Protein AF-A0AA38MPT9-F1 (afdb_monomer_lite)

Foldseek 3Di:
DVVVVVVVVVPPDDDDPLQVQLCVQQQPPCPDPVNLVLLVVQLVVLVVVLVVVVVVCVVVVDPVLCVQAVVVSVLSVLLNVLSVCSVVLSVVLVVLVVVQPPQDLVPFDPVLNVVLNVVSVVVSVVVVVVLVVLQVVLVVQLDDDPPVVRHDVVLVVCCVPPVVCNVVVSNVVSNSSNSSSSSSCNSVSSVVVSVSSVVSSVSSVVRVVVVVPDPDPPPPDDD

Organism: NCBI:txid2755281

Sequence (223 aa):
METVQKFLLKIKFHTDEDLWLVGIVYGKFFQTKIFKIVRLIVLASTLFLTLFQTFLFLQRFDGIYFVKYLAMYARSFFVLATAFSIPYIYETFKFAERTGFAWSLKLAPLKTQKQIKLEALYFNCFVFFNTVLTLYSSILHARYLEGDEDYFFPLPLFKEFFSQWENTLSCFYRLTFIPVCFMMTAPFYHCLYATLKLRFEFFLFLDYLKTIDLPEKTQDIKT

Radius of gyration: 24.43 Å; chains: 1; bounding box: 59×46×83 Å

Structure (mmCIF, N/CA/C/O backbone):
data_AF-A0AA38MPT9-F1
#
_entry.id   AF-A0AA38MPT9-F1
#
loop_
_atom_site.group_PDB
_atom_site.id
_atom_site.type_symbol
_atom_site.label_atom_id
_atom_site.label_alt_id
_atom_site.label_comp_id
_atom_site.label_asym_id
_atom_site.label_entity_id
_atom_site.label_seq_id
_atom_site.pdbx_PDB_ins_code
_atom_site.Cartn_x
_atom_site.Cartn_y
_atom_site.Cartn_z
_atom_site.occupancy
_atom_site.B_iso_or_equiv
_atom_site.auth_seq_id
_atom_site.auth_comp_id
_atom_site.auth_asym_id
_atom_site.auth_atom_id
_atom_site.pdbx_PDB_model_num
ATOM 1 N N . MET A 1 1 ? 6.007 27.436 -1.558 1.00 47.09 1 MET A N 1
ATOM 2 C CA . MET A 1 1 ? 6.018 26.741 -2.868 1.00 47.09 1 MET A CA 1
ATOM 3 C C . MET A 1 1 ? 7.413 26.203 -3.220 1.00 47.09 1 MET A C 1
ATOM 5 O O . MET A 1 1 ? 7.513 25.064 -3.659 1.00 47.09 1 MET A O 1
ATOM 9 N N . GLU A 1 2 ? 8.495 26.927 -2.907 1.00 41.94 2 GLU A N 1
ATOM 10 C CA . GLU A 1 2 ? 9.889 26.466 -3.094 1.00 41.94 2 GLU A CA 1
ATOM 11 C C . GLU A 1 2 ? 10.277 25.191 -2.323 1.00 41.94 2 GLU A C 1
ATOM 13 O O . GLU A 1 2 ? 11.110 24.418 -2.789 1.00 41.94 2 GLU A O 1
ATOM 18 N N . THR A 1 3 ? 9.675 24.922 -1.161 1.00 50.78 3 THR A N 1
ATOM 19 C CA . THR A 1 3 ? 9.976 23.718 -0.362 1.00 50.78 3 THR A CA 1
ATOM 20 C C . THR A 1 3 ? 9.525 22.436 -1.059 1.00 50.78 3 THR A C 1
ATOM 22 O O . THR A 1 3 ? 10.197 21.412 -0.966 1.00 50.78 3 THR A O 1
ATOM 25 N N . VAL A 1 4 ? 8.427 22.505 -1.818 1.00 48.38 4 VAL A N 1
ATOM 26 C CA . VAL A 1 4 ? 7.926 21.386 -2.628 1.00 48.38 4 VAL A CA 1
ATOM 27 C C . VAL A 1 4 ? 8.818 21.196 -3.853 1.00 48.38 4 VAL A C 1
ATOM 29 O O . VAL A 1 4 ? 9.213 20.074 -4.138 1.00 48.38 4 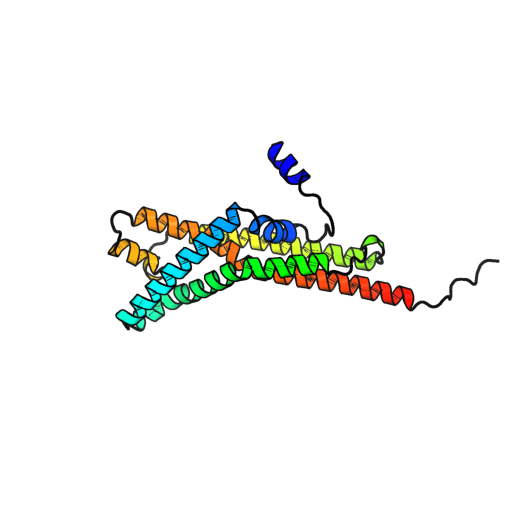VAL A O 1
ATOM 32 N N . GLN A 1 5 ? 9.244 22.278 -4.512 1.00 44.03 5 GLN A N 1
ATOM 33 C CA . GLN A 1 5 ? 10.199 22.201 -5.624 1.00 44.03 5 GLN A CA 1
ATOM 34 C C . GLN A 1 5 ? 11.571 21.668 -5.195 1.00 44.03 5 GLN A C 1
ATOM 36 O O . GLN A 1 5 ? 12.124 20.825 -5.888 1.00 44.03 5 GLN A O 1
ATOM 41 N N . LYS A 1 6 ? 12.103 22.074 -4.035 1.00 45.00 6 LYS A N 1
ATOM 42 C CA . LYS A 1 6 ? 13.352 21.516 -3.481 1.00 45.00 6 LYS A CA 1
ATOM 43 C C . LYS A 1 6 ? 13.198 20.059 -3.044 1.00 45.00 6 LYS A C 1
ATOM 45 O O . LYS A 1 6 ? 14.144 19.288 -3.194 1.00 45.00 6 LYS A O 1
ATOM 50 N N . PHE A 1 7 ? 12.026 19.661 -2.545 1.00 46.25 7 PHE A N 1
ATOM 51 C CA . PHE A 1 7 ? 11.722 18.254 -2.271 1.00 46.25 7 PHE A CA 1
ATOM 52 C C . PHE A 1 7 ? 11.661 17.431 -3.568 1.00 46.25 7 PHE A C 1
ATOM 54 O O . PHE A 1 7 ? 12.212 16.335 -3.610 1.00 46.25 7 PHE A O 1
ATOM 61 N N . LEU A 1 8 ? 11.091 17.989 -4.641 1.00 39.84 8 LEU A N 1
ATOM 62 C CA . LEU A 1 8 ? 11.045 17.376 -5.972 1.00 39.84 8 LEU A CA 1
ATOM 63 C C . LEU A 1 8 ? 12.430 17.321 -6.650 1.00 39.84 8 LEU A C 1
ATOM 65 O O . LEU A 1 8 ? 12.757 16.315 -7.267 1.00 39.84 8 LEU A O 1
ATOM 69 N N . LEU A 1 9 ? 13.278 18.342 -6.480 1.00 39.41 9 LEU A N 1
ATOM 70 C CA . LEU A 1 9 ? 14.626 18.431 -7.072 1.00 39.41 9 LEU A CA 1
ATOM 71 C C . LEU A 1 9 ? 15.679 17.565 -6.366 1.00 39.41 9 LEU A C 1
ATOM 73 O O . LEU A 1 9 ? 16.655 17.152 -6.988 1.00 39.41 9 LEU A O 1
ATOM 77 N N . LYS A 1 10 ? 15.504 17.265 -5.072 1.00 36.91 10 LYS A N 1
ATOM 78 C CA . LYS A 1 10 ? 16.420 16.384 -4.320 1.00 36.91 10 LYS A CA 1
ATOM 79 C C . LYS A 1 10 ? 16.187 14.896 -4.614 1.00 36.91 10 LYS A C 1
ATOM 81 O O . LYS A 1 10 ? 16.980 14.047 -4.205 1.00 36.91 10 LYS A O 1
ATOM 86 N N . ILE A 1 11 ? 15.129 14.574 -5.354 1.00 39.69 11 ILE A N 1
ATOM 87 C CA . ILE A 1 11 ? 14.911 13.256 -5.937 1.00 39.69 11 ILE A CA 1
ATOM 88 C C . ILE A 1 11 ? 15.786 13.175 -7.191 1.00 39.69 11 ILE A C 1
ATOM 90 O O . ILE A 1 11 ? 15.360 13.501 -8.291 1.00 39.69 11 ILE A O 1
ATOM 94 N N . LYS A 1 12 ? 17.046 12.766 -7.024 1.00 32.97 12 LYS A N 1
ATOM 95 C CA . LYS A 1 12 ? 17.919 12.425 -8.153 1.00 32.97 12 LYS A CA 1
ATOM 96 C C . LYS A 1 12 ? 17.293 11.217 -8.865 1.00 32.97 12 LYS A C 1
ATOM 98 O O . LYS A 1 12 ? 17.367 10.098 -8.362 1.00 32.97 12 LYS A O 1
ATOM 103 N N . PHE A 1 13 ? 16.602 11.465 -9.977 1.00 36.72 13 PHE A N 1
ATOM 104 C CA . PHE A 1 13 ? 16.067 10.435 -10.861 1.00 36.72 13 PHE A CA 1
ATOM 105 C C . PHE A 1 13 ? 17.243 9.774 -11.573 1.00 36.72 13 PHE A C 1
ATOM 107 O O . PHE A 1 13 ? 17.802 10.305 -12.530 1.00 36.72 13 PHE A O 1
ATOM 114 N N . HIS A 1 14 ? 17.670 8.633 -11.050 1.00 38.62 14 HIS A N 1
ATOM 115 C CA . HIS A 1 14 ? 18.470 7.695 -11.809 1.00 38.62 14 HIS A CA 1
ATOM 116 C C . HIS A 1 14 ? 17.545 6.539 -12.174 1.00 38.62 14 HIS A C 1
ATOM 118 O O . HIS A 1 14 ? 16.846 6.032 -11.298 1.00 38.62 14 HIS A O 1
ATOM 124 N N . THR A 1 15 ? 17.557 6.188 -13.462 1.00 42.19 15 THR A N 1
ATOM 125 C CA . THR A 1 15 ? 16.876 5.060 -14.124 1.00 42.19 15 THR A CA 1
ATOM 126 C C . THR A 1 15 ? 15.340 5.139 -14.264 1.00 42.19 15 THR A C 1
ATOM 128 O O . THR A 1 15 ? 14.619 5.320 -13.292 1.00 42.19 15 THR A O 1
ATOM 131 N N . ASP A 1 16 ? 14.872 4.990 -15.512 1.00 51.12 16 ASP A N 1
ATOM 132 C CA . ASP A 1 16 ? 13.505 4.646 -15.953 1.00 51.12 16 ASP A CA 1
ATOM 133 C C . ASP A 1 16 ? 12.348 5.613 -15.610 1.00 51.12 16 ASP A C 1
ATOM 135 O O . ASP A 1 16 ? 11.552 5.387 -14.700 1.00 51.12 16 ASP A O 1
ATOM 139 N N . GLU A 1 17 ? 12.187 6.670 -16.417 1.00 62.62 17 GLU A N 1
ATOM 140 C CA . GLU A 1 17 ? 11.085 7.654 -16.330 1.00 62.62 17 GLU A CA 1
ATOM 141 C C . GLU A 1 17 ? 9.679 7.064 -16.578 1.00 62.62 17 GLU A C 1
ATOM 143 O O . GLU A 1 17 ? 8.674 7.687 -16.237 1.00 62.62 17 GLU A O 1
ATOM 148 N N . ASP A 1 18 ? 9.580 5.855 -17.128 1.00 75.19 18 ASP A N 1
ATOM 149 C CA . ASP A 1 18 ? 8.319 5.343 -17.664 1.00 75.19 18 ASP A CA 1
ATOM 150 C C . ASP A 1 18 ? 7.345 4.849 -16.569 1.00 75.19 18 ASP A C 1
ATOM 152 O O . ASP A 1 18 ? 6.140 5.043 -16.697 1.00 75.19 18 ASP A O 1
ATOM 156 N N . LEU A 1 19 ? 7.822 4.304 -15.438 1.00 83.00 19 LEU A N 1
ATOM 157 C CA . LEU A 1 19 ? 6.986 3.803 -14.317 1.00 83.00 19 LEU A CA 1
ATOM 158 C C . LEU A 1 19 ? 7.049 4.706 -13.069 1.00 83.00 19 LEU A C 1
ATOM 160 O O . LEU A 1 19 ? 7.037 4.243 -11.921 1.00 83.00 19 LEU A O 1
ATOM 164 N N . TRP A 1 20 ? 7.153 6.016 -13.289 1.00 84.12 20 TRP A N 1
ATOM 165 C CA . TRP A 1 20 ? 7.444 6.995 -12.241 1.00 84.12 20 TRP A CA 1
ATOM 166 C C . TRP A 1 20 ? 6.411 7.022 -11.105 1.00 84.12 20 TRP A C 1
ATOM 168 O O . TRP A 1 20 ? 6.795 7.174 -9.941 1.00 84.12 20 TRP A O 1
ATOM 178 N N . LEU A 1 21 ? 5.115 6.858 -11.401 1.00 87.12 21 LEU A N 1
ATOM 179 C CA . LEU A 1 21 ? 4.063 7.026 -10.396 1.00 87.12 21 LEU A CA 1
ATOM 180 C C . LEU A 1 21 ? 4.161 5.945 -9.319 1.00 87.12 21 LEU A C 1
ATOM 182 O O . LEU A 1 21 ? 4.138 6.257 -8.130 1.00 87.12 21 LEU A O 1
ATOM 186 N N . VAL A 1 22 ? 4.353 4.686 -9.715 1.00 85.88 22 VAL A N 1
ATOM 187 C CA . VAL A 1 22 ? 4.507 3.579 -8.760 1.00 85.88 22 VAL A CA 1
ATOM 188 C C . VAL A 1 22 ? 5.806 3.697 -7.972 1.00 85.88 22 VAL A C 1
ATOM 190 O O . VAL A 1 22 ? 5.801 3.499 -6.755 1.00 85.88 22 VAL A O 1
ATOM 193 N N . GLY A 1 23 ? 6.898 4.119 -8.614 1.00 84.31 23 GLY A N 1
ATOM 194 C CA . GLY A 1 23 ? 8.159 4.386 -7.919 1.00 84.31 23 GLY A CA 1
ATOM 195 C C . GLY A 1 23 ? 8.036 5.478 -6.845 1.00 84.31 23 GLY A C 1
ATOM 196 O O . GLY A 1 23 ? 8.619 5.366 -5.764 1.00 84.31 23 GLY A O 1
ATOM 197 N N . ILE A 1 24 ? 7.242 6.526 -7.087 1.00 86.81 24 ILE A N 1
ATOM 198 C CA . ILE A 1 24 ? 6.995 7.585 -6.095 1.00 86.81 24 ILE A CA 1
ATOM 199 C C . ILE A 1 24 ? 6.035 7.104 -5.001 1.00 86.81 24 ILE A C 1
ATOM 201 O O . ILE A 1 24 ? 6.372 7.159 -3.815 1.00 86.81 24 ILE A O 1
ATOM 205 N N . VAL A 1 25 ? 4.850 6.644 -5.402 1.00 85.69 25 VAL A N 1
ATOM 206 C CA . VAL A 1 25 ? 3.721 6.349 -4.510 1.00 85.69 25 VAL A CA 1
ATOM 207 C C . VAL A 1 25 ? 3.967 5.090 -3.689 1.00 85.69 25 VAL A C 1
ATOM 209 O O . VAL A 1 25 ? 3.690 5.076 -2.496 1.00 85.69 25 VAL A O 1
ATOM 212 N N . TYR A 1 26 ? 4.523 4.042 -4.287 1.00 84.19 26 TYR A N 1
ATOM 213 C CA . TYR A 1 26 ? 4.735 2.766 -3.608 1.00 84.19 26 TYR A CA 1
ATOM 214 C C . TYR A 1 26 ? 6.202 2.542 -3.237 1.00 84.19 26 TYR A C 1
ATOM 216 O O . TYR A 1 26 ? 6.478 1.981 -2.178 1.00 84.19 26 TYR A O 1
ATOM 224 N N . GLY A 1 27 ? 7.158 3.042 -4.023 1.00 82.56 27 GLY A N 1
ATOM 225 C CA . GLY A 1 27 ? 8.584 2.961 -3.687 1.00 82.56 27 GLY A CA 1
ATOM 226 C C . GLY A 1 27 ? 8.998 3.937 -2.578 1.00 82.56 27 GLY A C 1
ATOM 227 O O . GLY A 1 27 ? 9.447 3.530 -1.509 1.00 82.56 27 GLY A O 1
ATOM 228 N N . LYS A 1 28 ? 8.843 5.247 -2.807 1.00 86.56 28 LYS A N 1
ATOM 229 C CA . LYS A 1 28 ? 9.393 6.289 -1.915 1.00 86.56 28 LYS A CA 1
ATOM 230 C C . LYS A 1 28 ? 8.502 6.605 -0.715 1.00 86.56 28 LYS A C 1
ATOM 232 O O . LYS A 1 28 ? 9.006 6.709 0.404 1.00 86.56 28 LYS A O 1
ATOM 237 N N . PHE A 1 29 ? 7.194 6.755 -0.919 1.00 89.62 29 PHE A N 1
ATOM 238 C CA . PHE A 1 29 ? 6.271 7.188 0.138 1.00 89.62 29 PHE A CA 1
ATOM 239 C C . PHE A 1 29 ? 6.227 6.216 1.330 1.00 89.62 29 PHE A C 1
ATOM 241 O O . PHE A 1 29 ? 6.396 6.641 2.476 1.00 89.62 29 PHE A O 1
ATOM 248 N N . PHE A 1 30 ? 6.121 4.908 1.069 1.00 87.69 30 PHE A N 1
ATOM 249 C CA . PHE A 1 30 ? 6.101 3.858 2.101 1.00 87.69 30 PHE A CA 1
ATOM 250 C C . PHE A 1 30 ? 7.395 3.767 2.918 1.00 87.69 30 PHE A C 1
ATOM 252 O O . PHE A 1 30 ? 7.417 3.203 4.013 1.00 87.69 30 PHE A O 1
ATOM 259 N N . GLN A 1 31 ? 8.483 4.337 2.401 1.00 88.19 31 GLN A N 1
ATOM 260 C CA . GLN A 1 31 ? 9.793 4.323 3.042 1.00 88.19 31 GLN A CA 1
ATOM 261 C C . GLN A 1 31 ? 10.087 5.568 3.866 1.00 88.19 31 GLN A C 1
ATOM 263 O O . GLN A 1 31 ? 11.097 5.606 4.581 1.00 88.19 31 GLN A O 1
ATOM 268 N N . THR A 1 32 ? 9.209 6.568 3.805 1.00 92.88 32 THR A N 1
ATOM 269 C CA . THR A 1 32 ? 9.310 7.750 4.656 1.00 92.88 32 THR A CA 1
ATOM 270 C C . THR A 1 32 ? 9.234 7.356 6.133 1.00 92.88 32 THR A C 1
ATOM 272 O O . THR A 1 32 ? 8.559 6.399 6.517 1.00 92.88 32 THR A O 1
ATOM 275 N N . LYS A 1 33 ? 9.942 8.099 6.996 1.00 94.19 33 LYS A N 1
ATOM 276 C CA . LYS A 1 33 ? 9.954 7.839 8.448 1.00 94.19 33 LYS A CA 1
ATOM 277 C C . LYS A 1 33 ? 8.541 7.859 9.039 1.00 94.19 33 LYS A C 1
ATOM 279 O O . LYS A 1 33 ? 8.210 6.996 9.843 1.00 94.19 33 LYS A O 1
ATOM 284 N N . ILE A 1 34 ? 7.715 8.804 8.584 1.00 93.06 34 ILE A N 1
ATOM 285 C CA . ILE A 1 34 ? 6.316 8.951 9.002 1.00 93.06 34 ILE A CA 1
ATOM 286 C C . ILE A 1 34 ? 5.547 7.665 8.697 1.00 93.06 34 ILE A C 1
ATOM 288 O O . ILE A 1 34 ? 4.932 7.092 9.590 1.00 93.06 34 ILE A O 1
ATOM 292 N N . PHE A 1 35 ? 5.645 7.156 7.468 1.00 92.88 35 PHE A N 1
ATOM 293 C CA . PHE A 1 35 ? 4.899 5.966 7.082 1.00 92.88 35 PHE A CA 1
ATOM 294 C C . PHE A 1 35 ? 5.365 4.701 7.813 1.00 92.88 35 PHE A C 1
ATOM 296 O O . PHE A 1 35 ? 4.552 3.852 8.165 1.00 92.88 35 PHE A O 1
ATOM 303 N N . LYS A 1 36 ? 6.663 4.587 8.119 1.00 94.12 36 LYS A N 1
ATOM 304 C CA . LYS A 1 36 ? 7.188 3.484 8.942 1.00 94.12 36 LYS A CA 1
ATOM 305 C C . LYS A 1 36 ? 6.590 3.476 10.350 1.00 94.12 36 LYS A C 1
ATOM 307 O O . LYS A 1 36 ? 6.279 2.398 10.853 1.00 94.12 36 LYS A O 1
ATOM 312 N N . ILE A 1 37 ? 6.407 4.655 10.949 1.00 95.69 37 ILE A N 1
ATOM 313 C CA . ILE A 1 37 ? 5.751 4.815 12.254 1.00 95.69 37 ILE A CA 1
ATOM 314 C C . ILE A 1 37 ? 4.266 4.460 12.141 1.00 95.69 37 ILE A C 1
ATOM 316 O O . ILE A 1 37 ? 3.789 3.628 12.905 1.00 95.69 37 ILE A O 1
ATOM 320 N N . VAL A 1 38 ? 3.554 5.018 11.154 1.00 95.00 38 VAL A N 1
ATOM 321 C CA . VAL A 1 38 ? 2.129 4.718 10.915 1.00 95.00 38 VAL A CA 1
ATOM 322 C C . VAL A 1 38 ? 1.909 3.217 10.728 1.00 95.00 38 VAL A C 1
ATOM 324 O O . VAL A 1 38 ? 1.047 2.637 11.381 1.00 95.00 38 VAL A O 1
ATOM 327 N N . ARG A 1 39 ? 2.738 2.557 9.914 1.00 95.00 39 ARG A N 1
ATOM 328 C CA . ARG A 1 39 ? 2.704 1.104 9.712 1.00 95.00 39 ARG A CA 1
ATOM 329 C C . ARG A 1 39 ? 2.889 0.335 11.019 1.00 95.00 39 ARG A C 1
ATOM 331 O O . ARG A 1 39 ? 2.183 -0.642 11.233 1.00 95.00 39 ARG A O 1
ATOM 338 N N . LEU A 1 40 ? 3.834 0.741 11.870 1.00 96.00 40 LEU A N 1
ATOM 339 C CA . LEU A 1 40 ? 4.073 0.080 13.157 1.00 96.00 40 LEU A CA 1
ATOM 340 C C . LEU A 1 40 ? 2.866 0.225 14.093 1.00 96.00 40 LEU A C 1
ATOM 342 O O . LEU A 1 40 ? 2.468 -0.754 14.716 1.00 96.00 40 LEU A O 1
ATOM 346 N N . ILE A 1 41 ? 2.255 1.414 14.140 1.00 95.38 41 ILE A N 1
ATOM 347 C CA . ILE A 1 41 ? 1.032 1.671 14.913 1.00 95.38 41 ILE A CA 1
ATOM 348 C C . ILE A 1 41 ? -0.115 0.792 14.403 1.00 95.38 41 ILE A C 1
ATOM 350 O O . ILE A 1 41 ? -0.778 0.132 15.201 1.00 95.38 41 ILE A O 1
ATOM 354 N N . VAL A 1 42 ? -0.327 0.731 13.083 1.00 95.12 42 VAL A N 1
ATOM 355 C CA . VAL A 1 42 ? -1.355 -0.122 12.461 1.00 95.12 42 VAL A CA 1
ATOM 356 C C . VAL A 1 42 ? -1.108 -1.597 12.775 1.00 95.12 42 VAL A C 1
ATOM 358 O O . VAL A 1 42 ? -2.037 -2.297 13.165 1.00 95.12 42 VAL A O 1
ATOM 361 N N . LEU A 1 43 ? 0.135 -2.069 12.662 1.00 95.88 43 LEU A N 1
ATOM 362 C CA . LEU A 1 43 ? 0.494 -3.456 12.957 1.00 95.88 43 LEU A CA 1
ATOM 363 C C . LEU A 1 43 ? 0.215 -3.804 14.426 1.00 95.88 43 LEU A C 1
ATOM 365 O O . LEU A 1 43 ? -0.463 -4.789 14.700 1.00 95.88 43 LEU A O 1
ATOM 369 N N . ALA A 1 44 ? 0.699 -2.983 15.362 1.00 96.44 44 ALA A N 1
ATOM 370 C CA . ALA A 1 44 ? 0.535 -3.218 16.795 1.00 96.44 44 ALA A CA 1
ATOM 371 C C . ALA A 1 44 ? -0.938 -3.155 17.227 1.00 96.44 44 ALA A C 1
ATOM 373 O O . ALA A 1 44 ? -1.411 -4.048 17.927 1.00 96.44 44 ALA A O 1
ATOM 374 N N . SER A 1 45 ? -1.677 -2.137 16.771 1.00 94.06 45 SER A N 1
ATOM 375 C CA . SER A 1 45 ? -3.104 -1.981 17.090 1.00 94.06 45 SER A CA 1
ATOM 376 C C . SER A 1 45 ? -3.955 -3.104 16.498 1.00 94.06 45 SER A C 1
ATOM 378 O O . SER A 1 45 ? -4.787 -3.668 17.203 1.00 94.06 45 SER A O 1
ATOM 380 N N . THR A 1 46 ? -3.712 -3.492 15.243 1.00 95.12 46 THR A N 1
ATOM 381 C CA . THR A 1 46 ? -4.442 -4.599 14.605 1.00 95.12 46 THR A CA 1
ATOM 382 C C . THR A 1 46 ? -4.121 -5.928 15.282 1.00 95.12 46 THR A C 1
ATOM 384 O O . THR A 1 46 ? -5.027 -6.728 15.501 1.00 95.12 46 THR A O 1
ATOM 387 N N . LEU A 1 47 ? -2.860 -6.166 15.663 1.00 96.75 47 LEU A N 1
ATOM 388 C CA . LEU A 1 47 ? -2.461 -7.382 16.373 1.00 96.75 47 LEU A CA 1
ATOM 389 C C . LEU A 1 47 ? -3.154 -7.469 17.733 1.00 96.75 47 LEU A C 1
ATOM 391 O O . LEU A 1 47 ? -3.761 -8.491 18.041 1.00 96.75 47 LEU A O 1
ATOM 395 N N . PHE A 1 48 ? -3.117 -6.385 18.511 1.00 95.06 48 PHE A N 1
ATOM 396 C CA . PHE A 1 48 ? -3.794 -6.309 19.803 1.00 95.06 48 PHE A CA 1
ATOM 397 C C . PHE A 1 48 ? -5.300 -6.563 19.666 1.00 95.06 48 PHE A C 1
ATOM 399 O O . PHE A 1 48 ? -5.832 -7.435 20.350 1.00 95.06 48 PHE A O 1
ATOM 406 N N . LEU A 1 49 ? -5.973 -5.874 18.736 1.00 92.81 49 LEU A N 1
ATOM 407 C CA . LEU A 1 49 ? -7.406 -6.059 18.488 1.00 92.81 49 LEU A CA 1
ATOM 408 C C . LEU A 1 49 ? -7.735 -7.487 18.044 1.00 92.81 49 LEU A C 1
ATOM 410 O O . LEU A 1 49 ? -8.718 -8.050 18.510 1.00 92.81 49 LEU A O 1
ATOM 414 N N . THR A 1 50 ? -6.909 -8.093 17.190 1.00 94.69 50 THR A N 1
ATOM 415 C CA . THR A 1 50 ? -7.126 -9.466 16.706 1.00 94.69 50 THR A CA 1
ATOM 416 C C . THR A 1 50 ? -6.959 -10.483 17.831 1.00 94.69 50 THR A C 1
ATOM 418 O O . THR A 1 50 ? -7.773 -11.398 17.952 1.00 94.69 50 THR A O 1
ATOM 421 N N . LEU A 1 51 ? -5.941 -10.325 18.684 1.00 95.56 51 LEU A N 1
ATOM 422 C CA . LEU A 1 51 ? -5.737 -11.186 19.853 1.00 95.56 51 LEU A CA 1
ATOM 423 C C . LEU A 1 51 ? -6.885 -11.041 20.852 1.00 95.56 51 LEU A C 1
ATOM 425 O O . LEU A 1 51 ? -7.425 -12.044 21.311 1.00 95.56 51 LEU A O 1
ATOM 429 N N . PHE A 1 52 ? -7.301 -9.805 21.130 1.00 92.56 52 PHE A N 1
ATOM 430 C CA . PHE A 1 52 ? -8.416 -9.520 22.027 1.00 92.56 52 PHE A CA 1
ATOM 431 C C . PHE A 1 52 ? -9.740 -10.087 21.493 1.00 92.56 52 PHE A C 1
ATOM 433 O O . PHE A 1 52 ? -10.477 -10.748 22.221 1.00 92.56 52 PHE A O 1
ATOM 440 N N . GLN A 1 53 ? -10.005 -9.918 20.195 1.00 91.75 53 GLN A N 1
ATOM 441 C CA . GLN A 1 53 ? -11.165 -10.499 19.523 1.00 91.75 53 GLN A CA 1
ATOM 442 C C . GLN A 1 53 ? -11.142 -12.031 19.567 1.00 91.75 53 GLN A C 1
ATOM 444 O O . GLN A 1 53 ? -12.160 -12.652 19.862 1.00 91.75 53 GLN A O 1
ATOM 449 N N . THR A 1 54 ? -9.979 -12.644 19.333 1.00 93.38 54 THR A N 1
ATOM 450 C CA . THR A 1 54 ? -9.806 -14.104 19.414 1.00 93.38 54 THR A CA 1
ATOM 451 C C . THR A 1 54 ? -10.083 -14.612 20.827 1.00 93.38 54 THR A C 1
ATOM 453 O O . THR A 1 54 ? -10.805 -15.590 20.995 1.00 93.38 54 THR A O 1
ATOM 456 N N . PHE A 1 55 ? -9.560 -13.928 21.848 1.00 93.62 55 PHE A N 1
ATOM 457 C CA . PHE A 1 55 ? -9.818 -14.261 23.248 1.00 93.62 55 PHE A CA 1
ATOM 458 C C . PHE A 1 55 ? -11.318 -14.216 23.576 1.00 93.62 55 PHE A C 1
ATOM 460 O O . PHE A 1 55 ? -11.850 -15.175 24.132 1.00 93.62 55 PHE A O 1
ATOM 467 N N . LEU A 1 56 ? -12.022 -13.156 23.168 1.00 90.19 56 LEU A N 1
ATOM 468 C CA . LEU A 1 56 ? -13.460 -13.021 23.419 1.00 90.19 56 LEU A CA 1
ATOM 469 C C . LEU A 1 56 ? -14.304 -14.045 22.651 1.00 90.19 56 LEU A C 1
ATOM 471 O O . LEU A 1 56 ? -15.284 -14.556 23.193 1.00 90.19 56 LEU A O 1
ATOM 475 N N . PHE A 1 57 ? -13.915 -14.398 21.423 1.00 89.88 57 PHE A N 1
ATOM 476 C CA . PHE A 1 57 ? -14.555 -15.487 20.683 1.00 89.88 57 PHE A CA 1
ATOM 477 C C . PHE A 1 57 ? -14.407 -16.833 21.397 1.00 89.88 57 PHE A C 1
ATOM 479 O O . PHE A 1 57 ? -15.385 -17.573 21.498 1.00 89.88 57 PHE A O 1
ATOM 486 N N . LEU A 1 58 ? -13.221 -17.125 21.937 1.00 91.44 58 LEU A N 1
ATOM 487 C CA . LEU A 1 58 ? -12.982 -18.343 22.714 1.00 91.44 58 LEU A CA 1
ATOM 488 C C . LEU A 1 58 ? -13.763 -18.348 24.034 1.00 91.44 58 LEU A C 1
ATOM 490 O O . LEU A 1 58 ? -14.272 -19.392 24.426 1.00 91.44 58 LEU A O 1
ATOM 494 N N . GLN A 1 59 ? -13.885 -17.197 24.700 1.00 91.75 59 GLN A N 1
ATOM 495 C CA . GLN A 1 59 ? -14.602 -17.088 25.971 1.00 91.75 59 GLN A CA 1
ATOM 496 C C . GLN A 1 59 ? -16.125 -17.209 25.806 1.00 91.75 59 GLN A C 1
ATOM 498 O O . GLN A 1 59 ? -16.776 -17.853 26.625 1.00 91.75 59 GLN A O 1
ATOM 503 N N . ARG A 1 60 ? -16.706 -16.571 24.781 1.00 86.50 60 ARG A N 1
ATOM 504 C CA . ARG A 1 60 ? -18.166 -16.514 24.587 1.00 86.50 60 ARG A CA 1
ATOM 505 C C . ARG A 1 60 ? -18.721 -17.723 23.828 1.00 86.50 60 ARG A C 1
ATOM 507 O O . ARG A 1 60 ? -19.884 -18.054 24.017 1.00 86.50 60 ARG A O 1
ATOM 514 N N . PHE A 1 61 ? -17.900 -18.349 22.979 1.00 77.50 61 PHE A N 1
ATOM 515 C CA . PHE A 1 61 ? -18.212 -19.534 22.167 1.00 77.50 61 PHE A CA 1
ATOM 516 C C . PHE A 1 61 ? -19.591 -19.500 21.470 1.00 77.50 61 PHE A C 1
ATOM 518 O O . PHE A 1 61 ? -20.311 -20.495 21.418 1.00 77.50 61 PHE A O 1
ATOM 525 N N . ASP A 1 62 ? -19.962 -18.340 20.917 1.00 88.62 62 ASP A N 1
ATOM 526 C CA . ASP A 1 62 ? -21.224 -18.122 20.200 1.00 88.62 62 ASP A CA 1
ATOM 527 C C . ASP A 1 62 ? -20.970 -18.010 18.686 1.00 88.62 62 ASP A C 1
ATOM 529 O O . ASP A 1 62 ? -20.307 -17.083 18.207 1.00 88.62 62 ASP A O 1
ATOM 533 N N . GLY A 1 63 ? -21.509 -18.963 17.923 1.00 87.94 63 GLY A N 1
ATOM 534 C CA . GLY A 1 63 ? -21.358 -19.020 16.470 1.00 87.94 63 GLY A CA 1
ATOM 535 C C . GLY A 1 63 ? -22.017 -17.851 15.733 1.00 87.94 63 GLY A C 1
ATOM 536 O O . GLY A 1 63 ? -21.462 -17.377 14.742 1.00 87.94 63 GLY A O 1
ATOM 537 N N . ILE A 1 64 ? -23.152 -17.336 16.220 1.00 90.00 64 ILE A N 1
ATOM 538 C CA . ILE A 1 64 ? -23.842 -16.194 15.595 1.00 90.00 64 ILE A CA 1
ATOM 539 C C . ILE A 1 64 ? -22.973 -14.946 15.742 1.00 90.00 64 ILE A C 1
ATOM 541 O O . ILE A 1 64 ? -22.761 -14.205 14.780 1.00 90.00 64 ILE A O 1
ATOM 545 N N . TYR A 1 65 ? -22.409 -14.757 16.936 1.00 87.19 65 TYR A N 1
ATOM 546 C CA . TYR A 1 65 ? -21.468 -13.679 17.215 1.00 87.19 65 TYR A CA 1
ATOM 547 C C . TYR A 1 65 ? -20.213 -13.778 16.336 1.00 87.19 65 TYR A C 1
ATOM 549 O O . TYR A 1 65 ? -19.778 -12.782 15.756 1.00 87.19 65 TYR A O 1
ATOM 557 N N . PHE A 1 66 ? -19.655 -14.981 16.176 1.00 89.31 66 PHE A N 1
ATOM 558 C CA . PHE A 1 66 ? -18.502 -15.202 15.303 1.00 89.31 66 PHE A CA 1
ATOM 559 C C . PHE A 1 66 ? -18.805 -14.855 13.840 1.00 89.31 66 PHE A C 1
ATOM 561 O O . PHE A 1 66 ? -18.064 -14.080 13.238 1.00 89.31 66 PHE A O 1
ATOM 568 N N . VAL A 1 67 ? -19.907 -15.368 13.279 1.00 91.81 67 VAL A N 1
ATOM 569 C CA . VAL A 1 67 ? -20.306 -15.110 11.882 1.00 91.81 67 VAL A CA 1
ATOM 570 C C . VAL A 1 67 ? -20.529 -13.618 11.639 1.00 91.81 67 VAL A C 1
ATOM 572 O O . VAL A 1 67 ? -20.072 -13.095 10.623 1.00 91.81 67 VAL A O 1
ATOM 575 N N . LYS A 1 68 ? -21.152 -12.918 12.595 1.00 91.81 68 LYS A N 1
ATOM 576 C CA . LYS A 1 68 ? -21.400 -11.471 12.528 1.00 91.81 68 LYS A CA 1
ATOM 577 C C . LYS A 1 68 ? -20.110 -10.662 12.330 1.00 91.81 68 LYS A C 1
ATOM 579 O O . LYS A 1 68 ? -20.064 -9.780 11.478 1.00 91.81 68 LYS A O 1
ATOM 584 N N . TYR A 1 69 ? -19.044 -10.998 13.058 1.00 92.81 69 TYR A N 1
ATOM 585 C CA . TYR A 1 69 ? -17.771 -10.261 13.020 1.00 92.81 69 TYR A CA 1
ATOM 586 C C . TYR A 1 69 ? -16.676 -10.924 12.164 1.00 92.81 69 TYR A C 1
ATOM 588 O O . TYR A 1 69 ? -15.551 -10.414 12.095 1.00 92.81 69 TYR A O 1
ATOM 596 N N . LEU A 1 70 ? -16.984 -12.035 11.484 1.00 91.38 70 LEU A N 1
ATOM 597 C CA . LEU A 1 70 ? -16.023 -12.838 10.720 1.00 91.38 70 LEU A CA 1
ATOM 598 C C . LEU A 1 70 ? -15.336 -12.039 9.612 1.00 91.38 70 LEU A C 1
ATOM 600 O O . LEU A 1 70 ? -14.121 -12.132 9.448 1.00 91.38 70 LEU A O 1
ATOM 604 N N . ALA A 1 71 ? -16.089 -11.230 8.863 1.00 92.06 71 ALA A N 1
ATOM 605 C CA . ALA A 1 71 ? -15.535 -10.444 7.762 1.00 92.06 71 ALA A CA 1
ATOM 606 C C . ALA A 1 71 ? -14.455 -9.461 8.251 1.00 92.06 71 ALA A C 1
ATOM 608 O O . ALA A 1 71 ? -13.383 -9.356 7.652 1.00 92.06 71 ALA A O 1
ATOM 609 N N . MET A 1 72 ? -14.701 -8.788 9.379 1.00 91.50 72 MET A N 1
ATOM 610 C CA . MET A 1 72 ? -13.721 -7.888 9.989 1.00 91.50 72 MET A CA 1
ATOM 611 C C . MET A 1 72 ? -12.547 -8.643 10.612 1.00 91.50 72 MET A C 1
ATOM 613 O O . MET A 1 72 ? -11.412 -8.185 10.498 1.00 91.50 72 MET A O 1
ATOM 617 N N . TYR A 1 73 ? -12.787 -9.817 11.197 1.00 93.12 73 TYR A N 1
ATOM 618 C CA . TYR A 1 73 ? -11.720 -10.682 11.700 1.00 93.12 73 TYR A CA 1
ATOM 619 C C . TYR A 1 73 ? -10.775 -11.128 10.571 1.00 93.12 73 TYR A C 1
ATOM 621 O O . TYR A 1 73 ? -9.563 -10.935 10.659 1.00 93.12 73 TYR A O 1
ATOM 629 N N . ALA A 1 74 ? -11.327 -11.625 9.458 1.00 93.75 74 ALA A N 1
ATOM 630 C CA . ALA A 1 74 ? -10.575 -12.013 8.264 1.00 93.75 74 ALA A CA 1
ATOM 631 C C . ALA A 1 74 ? -9.800 -10.829 7.662 1.00 93.75 74 ALA A C 1
ATOM 633 O O . ALA A 1 74 ? -8.622 -10.955 7.313 1.00 93.75 74 ALA A O 1
ATOM 634 N N . ARG A 1 75 ? -10.431 -9.649 7.599 1.00 93.25 75 ARG A N 1
ATOM 635 C CA . ARG A 1 75 ? -9.776 -8.408 7.167 1.00 93.25 75 ARG A CA 1
ATOM 636 C C . ARG A 1 75 ? -8.547 -8.093 8.019 1.00 93.25 75 ARG A C 1
ATOM 638 O O . ARG A 1 75 ? -7.524 -7.711 7.454 1.00 93.25 75 ARG A O 1
ATOM 645 N N . SER A 1 76 ? -8.615 -8.257 9.339 1.00 94.50 76 SER A N 1
ATOM 646 C CA . SER A 1 76 ? -7.487 -7.975 10.236 1.00 94.50 76 SER A CA 1
ATOM 647 C C . SER A 1 76 ? -6.254 -8.817 9.901 1.00 94.50 76 SER A C 1
ATOM 649 O O . SER A 1 76 ? -5.149 -8.277 9.869 1.00 94.50 76 SER A O 1
ATOM 651 N N . PHE A 1 77 ? -6.417 -10.094 9.530 1.00 94.81 77 PHE A N 1
ATOM 652 C CA . PHE A 1 77 ? -5.292 -10.912 9.051 1.00 94.81 77 PHE A CA 1
ATOM 653 C C . PHE A 1 77 ? -4.674 -10.366 7.768 1.00 94.81 77 PHE A C 1
ATOM 655 O O . PHE A 1 77 ? -3.451 -10.317 7.651 1.00 94.81 77 PHE A O 1
ATOM 662 N N . PHE A 1 78 ? -5.495 -9.914 6.819 1.00 95.00 78 PHE A N 1
ATOM 663 C CA . PHE A 1 78 ? -4.987 -9.319 5.585 1.00 95.00 78 PHE A CA 1
ATOM 664 C C . PHE A 1 78 ? -4.244 -8.000 5.847 1.00 95.00 78 PHE A C 1
ATOM 666 O O . PHE A 1 78 ? -3.185 -7.745 5.267 1.00 95.00 78 PHE A O 1
ATOM 673 N N . VAL A 1 79 ? -4.743 -7.173 6.769 1.00 96.19 79 VAL A N 1
ATOM 674 C CA . VAL A 1 79 ? -4.055 -5.951 7.215 1.00 96.19 79 VAL A CA 1
ATOM 675 C C . VAL A 1 79 ? -2.716 -6.286 7.879 1.00 96.19 79 VAL A C 1
ATOM 677 O O . VAL A 1 79 ? -1.708 -5.660 7.559 1.00 96.19 79 VAL A O 1
ATOM 680 N N . LEU A 1 80 ? -2.665 -7.303 8.743 1.00 96.62 80 LEU A N 1
ATOM 681 C CA . LEU A 1 80 ? -1.418 -7.758 9.365 1.00 96.62 80 LEU A CA 1
ATOM 682 C C . LEU A 1 80 ? -0.422 -8.273 8.322 1.00 96.62 80 LEU A C 1
ATOM 684 O O . LEU A 1 80 ? 0.735 -7.854 8.323 1.00 96.62 80 LEU A O 1
ATOM 688 N N . ALA A 1 81 ? -0.871 -9.122 7.397 1.00 96.19 81 ALA A N 1
ATOM 689 C CA . ALA A 1 81 ? -0.035 -9.678 6.336 1.00 96.19 81 ALA A CA 1
ATOM 690 C C . ALA A 1 81 ? 0.531 -8.583 5.418 1.00 96.19 81 ALA A C 1
ATOM 692 O O . ALA A 1 81 ? 1.719 -8.586 5.090 1.00 96.19 81 ALA A O 1
ATOM 693 N N . THR A 1 82 ? -0.288 -7.603 5.030 1.00 95.62 82 THR A N 1
ATOM 694 C CA . THR A 1 82 ? 0.150 -6.470 4.196 1.00 95.62 82 THR A CA 1
ATOM 695 C C . THR A 1 82 ? 1.112 -5.556 4.956 1.00 95.62 82 THR A C 1
ATOM 697 O O . THR A 1 82 ? 2.198 -5.261 4.459 1.00 95.62 82 THR A O 1
ATOM 700 N N . ALA A 1 83 ? 0.790 -5.171 6.195 1.00 95.50 83 ALA A N 1
ATOM 701 C CA . ALA A 1 83 ? 1.662 -4.350 7.034 1.00 95.50 83 ALA A CA 1
ATOM 702 C C . ALA A 1 83 ? 3.028 -5.013 7.288 1.00 95.50 83 ALA A C 1
ATOM 704 O O . ALA A 1 83 ? 4.059 -4.335 7.240 1.00 95.50 83 ALA A O 1
ATOM 705 N N . PHE A 1 84 ? 3.039 -6.327 7.521 1.00 95.69 84 PHE A N 1
ATOM 706 C CA . PHE A 1 84 ? 4.252 -7.112 7.736 1.00 95.69 84 PHE A CA 1
ATOM 707 C C . PHE A 1 84 ? 5.078 -7.301 6.458 1.00 95.69 84 PHE A C 1
ATOM 709 O O . PHE A 1 84 ? 6.302 -7.240 6.521 1.00 95.69 84 PHE A O 1
ATOM 716 N N . SER A 1 85 ? 4.439 -7.497 5.300 1.00 94.94 85 SER A N 1
ATOM 717 C CA . SER A 1 85 ? 5.125 -7.810 4.034 1.00 94.94 85 SER A CA 1
ATOM 718 C C . SER A 1 85 ? 5.749 -6.602 3.330 1.00 94.94 85 SER A C 1
ATOM 720 O O . SER A 1 85 ? 6.787 -6.760 2.691 1.00 94.94 85 SER A O 1
ATOM 722 N N . ILE A 1 86 ? 5.193 -5.392 3.488 1.00 93.12 86 ILE A N 1
ATOM 723 C CA . ILE A 1 86 ? 5.715 -4.143 2.890 1.00 93.12 86 ILE A CA 1
ATOM 724 C C . ILE A 1 86 ? 7.252 -3.986 2.970 1.00 93.12 86 ILE A C 1
ATOM 726 O O . ILE A 1 86 ? 7.856 -3.682 1.941 1.00 93.12 86 ILE A O 1
ATOM 730 N N . PRO A 1 87 ? 7.931 -4.138 4.131 1.00 92.06 87 PRO A N 1
ATOM 731 C CA . PRO A 1 87 ? 9.388 -3.999 4.191 1.00 92.06 87 PRO A CA 1
ATOM 732 C C . PRO A 1 87 ? 10.126 -5.049 3.353 1.00 92.06 87 PRO A C 1
ATOM 734 O O . PRO A 1 87 ? 11.097 -4.697 2.693 1.00 92.06 87 PRO A O 1
ATOM 737 N N . TYR A 1 88 ? 9.667 -6.301 3.355 1.00 91.44 88 TYR A N 1
ATOM 738 C CA . TYR A 1 88 ? 10.312 -7.392 2.622 1.00 91.44 88 TYR A CA 1
ATOM 739 C C . TYR A 1 88 ? 10.128 -7.236 1.114 1.00 91.44 88 TYR A C 1
ATOM 741 O O . TYR A 1 88 ? 11.097 -7.292 0.362 1.00 91.44 88 TYR A O 1
ATOM 749 N N . ILE A 1 89 ? 8.899 -6.949 0.683 1.00 89.25 89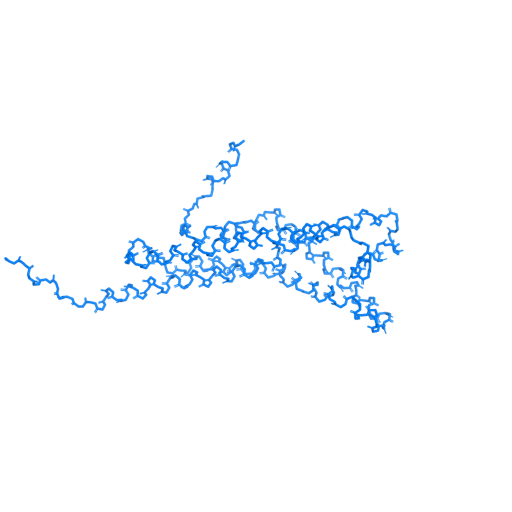 ILE A N 1
ATOM 750 C CA . ILE A 1 89 ? 8.575 -6.739 -0.729 1.00 89.25 89 ILE A CA 1
ATOM 751 C C . ILE A 1 89 ? 9.316 -5.516 -1.280 1.00 89.25 89 ILE A C 1
ATOM 753 O O . ILE A 1 89 ? 9.768 -5.521 -2.423 1.00 89.25 89 ILE A O 1
ATOM 757 N N . TYR A 1 90 ? 9.514 -4.478 -0.467 1.00 87.88 90 TYR A N 1
ATOM 758 C CA . TYR A 1 90 ? 10.320 -3.335 -0.878 1.00 87.88 90 TYR A CA 1
ATOM 759 C C . TYR A 1 90 ? 11.800 -3.683 -1.112 1.00 87.88 90 TYR A C 1
ATOM 761 O O . TYR A 1 90 ? 12.433 -3.121 -2.006 1.00 87.88 90 TYR A O 1
ATOM 769 N N . GLU A 1 91 ? 12.377 -4.612 -0.348 1.00 86.94 91 GLU A N 1
ATOM 770 C CA . GLU A 1 91 ? 13.732 -5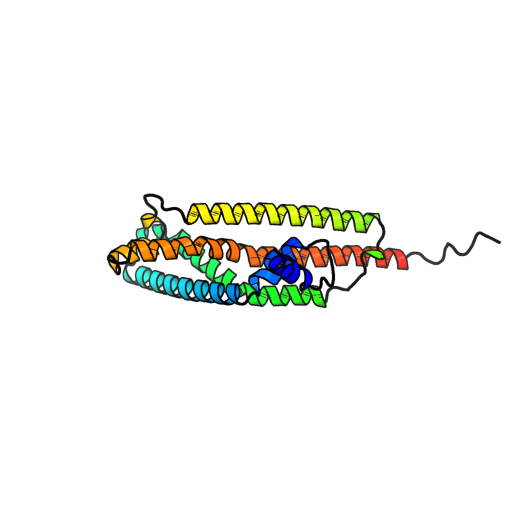.088 -0.643 1.00 86.94 91 GLU A CA 1
ATOM 771 C C . GLU A 1 91 ? 13.765 -5.903 -1.946 1.00 86.94 91 GLU A C 1
ATOM 773 O O . GLU A 1 91 ? 14.710 -5.759 -2.719 1.00 86.94 91 GLU A O 1
ATOM 778 N N . THR A 1 92 ? 12.706 -6.654 -2.270 1.00 78.81 92 THR A N 1
ATOM 779 C CA . THR A 1 92 ? 12.546 -7.278 -3.598 1.00 78.81 92 THR A CA 1
ATOM 780 C C . THR A 1 92 ? 12.436 -6.234 -4.712 1.00 78.81 92 THR A C 1
ATOM 782 O O . THR A 1 92 ? 13.056 -6.388 -5.761 1.00 78.81 92 THR A O 1
ATOM 785 N N . PHE A 1 93 ? 11.706 -5.141 -4.479 1.00 81.06 93 PHE A N 1
ATOM 786 C CA . PHE A 1 93 ? 11.608 -4.012 -5.406 1.00 81.06 93 PHE A CA 1
ATOM 787 C C . PHE A 1 93 ? 12.989 -3.398 -5.683 1.00 81.06 93 PHE A C 1
ATOM 789 O O . PHE A 1 93 ? 13.379 -3.249 -6.838 1.00 81.06 93 PHE A O 1
ATOM 796 N N . LYS A 1 94 ? 13.775 -3.119 -4.636 1.00 83.31 94 LYS A N 1
ATOM 797 C CA . LYS A 1 94 ? 15.158 -2.635 -4.783 1.00 83.31 94 LYS A CA 1
ATOM 798 C C . LYS A 1 94 ? 16.062 -3.641 -5.474 1.00 83.31 94 LYS A C 1
ATOM 800 O O . LYS A 1 94 ? 16.971 -3.246 -6.196 1.00 83.31 94 LYS A O 1
ATOM 805 N N . PHE A 1 95 ? 15.878 -4.927 -5.187 1.00 79.62 95 PHE A N 1
ATOM 806 C CA . PHE A 1 95 ? 16.624 -5.974 -5.859 1.00 79.62 95 PHE A CA 1
ATOM 807 C C . PHE A 1 95 ? 16.346 -5.909 -7.357 1.00 79.62 95 PHE A C 1
ATOM 809 O O . PHE A 1 95 ? 17.300 -5.757 -8.102 1.00 79.62 95 PHE A O 1
ATOM 816 N N . ALA A 1 96 ? 15.079 -5.876 -7.780 1.00 73.44 96 ALA A N 1
ATOM 817 C CA . ALA A 1 96 ? 14.707 -5.718 -9.187 1.00 73.44 96 ALA A CA 1
ATOM 818 C C . ALA A 1 96 ? 15.258 -4.421 -9.809 1.00 73.44 96 ALA A C 1
ATOM 820 O O . ALA A 1 96 ? 15.699 -4.427 -10.952 1.00 73.44 96 ALA A O 1
ATOM 821 N N . GLU A 1 97 ? 15.304 -3.312 -9.064 1.00 74.75 97 GLU A N 1
ATOM 822 C CA . GLU A 1 97 ? 15.961 -2.084 -9.536 1.00 74.75 97 GLU A CA 1
ATOM 823 C C . GLU A 1 97 ? 17.474 -2.243 -9.753 1.00 74.75 97 GLU A C 1
ATOM 825 O O . GLU A 1 97 ? 18.022 -1.589 -10.637 1.00 74.75 97 GLU A O 1
ATOM 830 N N . ARG A 1 98 ? 18.152 -3.076 -8.953 1.00 75.12 98 ARG A N 1
ATOM 831 C CA . ARG A 1 98 ? 19.616 -3.256 -8.982 1.00 75.12 98 ARG A CA 1
ATOM 832 C C . ARG A 1 98 ? 20.088 -4.371 -9.905 1.00 75.12 98 ARG A C 1
ATOM 834 O O . ARG A 1 98 ? 21.158 -4.244 -10.486 1.00 75.12 98 ARG A O 1
ATOM 841 N N . THR A 1 99 ? 19.362 -5.483 -9.944 1.00 67.06 99 THR A N 1
ATOM 842 C CA . THR A 1 99 ? 19.713 -6.670 -10.734 1.00 67.06 99 THR A CA 1
ATOM 843 C C . THR A 1 99 ? 19.124 -6.645 -12.121 1.00 67.06 99 THR A C 1
ATOM 845 O O . THR A 1 99 ? 19.552 -7.439 -12.956 1.00 67.06 99 THR A O 1
ATOM 848 N N . GLY A 1 100 ? 18.196 -5.720 -12.367 1.00 61.19 100 GLY A N 1
ATOM 849 C CA . GLY A 1 100 ? 17.728 -5.439 -13.700 1.00 61.19 100 GLY A CA 1
ATOM 850 C C . GLY A 1 100 ? 18.909 -5.217 -14.628 1.00 61.19 100 GLY A C 1
ATOM 851 O O . GLY A 1 100 ? 19.773 -4.374 -14.359 1.00 61.19 100 GLY A O 1
ATOM 852 N N . PHE A 1 101 ? 18.997 -6.019 -15.688 1.00 62.03 101 PHE A N 1
ATOM 853 C CA . PHE A 1 101 ? 20.031 -5.818 -16.689 1.00 62.03 101 PHE A CA 1
ATOM 854 C C . PHE A 1 101 ? 19.780 -4.425 -17.263 1.00 62.03 101 PHE A C 1
ATOM 856 O O . PHE A 1 101 ? 18.739 -4.194 -17.873 1.00 62.03 101 PHE A O 1
ATOM 863 N N . ALA A 1 102 ? 20.686 -3.481 -16.997 1.00 64.12 102 ALA A N 1
ATOM 864 C CA . ALA A 1 102 ? 20.526 -2.059 -17.297 1.00 64.12 102 ALA A CA 1
ATOM 865 C C . ALA A 1 102 ? 20.628 -1.766 -18.809 1.00 64.12 102 ALA A C 1
ATOM 867 O O . ALA A 1 102 ? 21.413 -0.926 -19.255 1.00 64.12 102 ALA A O 1
ATOM 868 N N . TRP A 1 103 ? 19.853 -2.491 -19.615 1.00 68.38 103 TRP A N 1
ATOM 869 C CA . TRP A 1 103 ? 19.723 -2.299 -21.044 1.00 68.38 103 TRP A CA 1
ATOM 870 C C . TRP A 1 103 ? 19.159 -0.908 -21.282 1.00 68.38 103 TRP A C 1
ATOM 872 O O . TRP A 1 103 ? 18.074 -0.553 -20.822 1.00 68.38 103 TRP A O 1
ATOM 882 N N . SER A 1 104 ? 19.919 -0.086 -21.997 1.00 70.75 104 SER A N 1
ATOM 883 C CA . SER A 1 104 ? 19.463 1.262 -22.282 1.00 70.75 104 SER A CA 1
ATOM 884 C C . SER A 1 104 ? 18.286 1.211 -23.248 1.00 70.75 104 SER A C 1
ATOM 886 O O . SER A 1 104 ? 18.448 0.811 -24.401 1.00 70.75 104 SER A O 1
ATOM 888 N N . LEU A 1 105 ? 17.125 1.716 -22.818 1.00 75.69 105 LEU A N 1
ATOM 889 C CA . LEU A 1 105 ? 15.963 1.920 -23.689 1.00 75.69 105 LEU A CA 1
ATOM 890 C C . LEU A 1 105 ? 16.332 2.694 -24.969 1.00 75.69 105 LEU A C 1
ATOM 892 O O . LEU A 1 105 ? 15.746 2.463 -26.020 1.00 75.69 105 LEU A O 1
ATOM 896 N N . LYS A 1 106 ? 17.342 3.575 -24.904 1.00 75.62 106 LYS A N 1
ATOM 897 C CA . LYS A 1 106 ? 17.818 4.378 -26.042 1.00 75.62 106 LYS A CA 1
ATOM 898 C C . LYS A 1 106 ? 18.429 3.541 -27.168 1.00 75.62 106 LYS A C 1
ATOM 900 O O . LYS A 1 106 ? 18.412 3.990 -28.308 1.00 75.62 106 LYS A O 1
ATOM 905 N N . LEU A 1 107 ? 18.971 2.367 -26.846 1.00 75.19 107 LEU A N 1
ATOM 906 C CA . LEU A 1 107 ? 19.596 1.461 -27.812 1.00 75.19 107 LEU A CA 1
ATOM 907 C C . LEU A 1 107 ? 18.572 0.546 -28.499 1.00 75.19 107 LEU A C 1
ATOM 909 O O . LEU A 1 107 ? 18.892 -0.080 -29.503 1.00 75.19 107 LEU A O 1
ATOM 913 N N . ALA A 1 108 ? 17.345 0.469 -27.980 1.00 81.06 108 ALA A N 1
ATOM 914 C CA . ALA A 1 108 ? 16.313 -0.392 -28.537 1.00 81.06 108 ALA A CA 1
ATOM 915 C C . ALA A 1 108 ? 15.675 0.197 -29.808 1.00 81.06 108 ALA A C 1
ATOM 917 O O . ALA A 1 108 ? 15.623 1.422 -29.963 1.00 81.06 108 ALA A O 1
ATOM 918 N N . PRO A 1 109 ? 15.095 -0.639 -30.688 1.00 86.81 109 PRO A N 1
ATOM 919 C CA . PRO A 1 109 ? 14.322 -0.173 -31.833 1.00 86.81 109 PRO A CA 1
ATOM 920 C C . PRO A 1 109 ? 13.178 0.767 -31.425 1.00 86.81 109 PRO A C 1
ATOM 922 O O . PRO A 1 109 ? 12.498 0.553 -30.419 1.00 86.81 109 PRO A O 1
ATOM 925 N N . LEU A 1 110 ? 12.887 1.775 -32.258 1.00 88.31 110 LEU A N 1
ATOM 926 C CA . LEU A 1 110 ? 11.827 2.766 -31.998 1.00 88.31 110 LEU A CA 1
ATOM 927 C C . LEU A 1 110 ? 10.454 2.133 -31.719 1.00 88.31 110 LEU A C 1
ATOM 929 O O . LEU A 1 110 ? 9.669 2.685 -30.948 1.00 88.31 110 LEU A O 1
ATOM 933 N N . LYS A 1 111 ? 10.151 0.984 -32.339 1.00 90.88 111 LYS A N 1
ATOM 934 C CA . LYS A 1 111 ? 8.903 0.240 -32.111 1.00 90.88 111 LYS A CA 1
ATOM 935 C C . LYS A 1 111 ? 8.790 -0.220 -30.653 1.00 90.88 111 LYS A C 1
ATOM 937 O O . LYS A 1 111 ? 7.762 0.014 -30.024 1.00 90.88 111 LYS A O 1
ATOM 942 N N . THR A 1 112 ? 9.856 -0.797 -30.114 1.00 87.88 112 THR A N 1
ATOM 943 C CA . THR A 1 112 ? 9.917 -1.331 -28.748 1.00 87.88 112 THR A CA 1
ATOM 944 C C . THR A 1 112 ? 9.919 -0.217 -27.719 1.00 87.88 112 THR A C 1
ATOM 946 O O . THR A 1 112 ? 9.171 -0.283 -26.747 1.00 87.88 112 THR A O 1
ATOM 949 N N . GLN A 1 113 ? 10.649 0.871 -27.984 1.00 87.50 113 GLN A N 1
ATOM 950 C CA . GLN A 1 113 ? 10.589 2.066 -27.141 1.00 87.50 113 GLN A CA 1
ATOM 951 C C . GLN A 1 113 ? 9.163 2.621 -27.036 1.00 87.50 113 GLN A C 1
ATOM 953 O O . GLN A 1 113 ? 8.693 2.928 -25.943 1.00 87.50 113 GLN A O 1
ATOM 958 N N . LYS A 1 114 ? 8.453 2.742 -28.168 1.00 89.88 114 LYS A N 1
ATOM 959 C CA . LYS A 1 114 ? 7.061 3.218 -28.188 1.00 89.88 114 LYS A CA 1
ATOM 960 C C . LYS A 1 114 ? 6.124 2.274 -27.438 1.00 89.88 114 LYS A C 1
ATOM 962 O O . LYS A 1 114 ? 5.256 2.755 -26.716 1.00 89.88 114 LYS A O 1
ATOM 967 N N . GLN A 1 115 ? 6.305 0.962 -27.589 1.00 91.50 115 GLN A N 1
ATOM 968 C CA . GLN A 1 115 ? 5.494 -0.029 -26.886 1.00 91.50 115 GLN A CA 1
ATOM 969 C C . GLN A 1 115 ? 5.685 0.057 -25.366 1.00 91.50 115 GLN A C 1
ATOM 971 O O . GLN A 1 115 ? 4.695 0.167 -24.649 1.00 91.50 115 GLN A O 1
ATOM 976 N N . ILE A 1 116 ? 6.932 0.077 -24.884 1.00 90.00 116 ILE A N 1
ATOM 977 C CA . ILE A 1 116 ? 7.247 0.185 -23.449 1.00 90.00 116 ILE A CA 1
ATOM 978 C C . ILE A 1 116 ? 6.648 1.468 -22.863 1.00 90.00 116 ILE A C 1
ATOM 980 O O . ILE A 1 116 ? 5.948 1.416 -21.853 1.00 90.00 116 ILE A O 1
ATOM 984 N N . LYS A 1 117 ? 6.830 2.609 -23.540 1.00 90.31 117 LYS A N 1
ATOM 985 C CA . LYS A 1 117 ? 6.268 3.899 -23.107 1.00 90.31 117 LYS A CA 1
ATOM 986 C C . LYS A 1 117 ? 4.745 3.889 -23.031 1.00 90.31 117 LYS A C 1
ATOM 988 O O . LYS A 1 117 ? 4.174 4.436 -22.091 1.00 90.31 117 LYS A O 1
ATOM 993 N N . LEU A 1 118 ? 4.083 3.273 -24.009 1.00 91.31 118 LEU A N 1
ATOM 994 C CA . LEU A 1 118 ? 2.627 3.171 -24.034 1.00 91.31 118 LEU A CA 1
ATOM 995 C C . LEU A 1 118 ? 2.112 2.275 -22.897 1.00 91.31 118 LEU A C 1
ATOM 997 O O . LEU A 1 118 ? 1.198 2.672 -22.177 1.00 91.31 118 LEU A O 1
ATOM 1001 N N . GLU A 1 119 ? 2.712 1.097 -22.700 1.00 92.56 119 GLU A N 1
ATOM 1002 C CA . GLU A 1 119 ? 2.353 0.181 -21.608 1.00 92.56 119 GLU A CA 1
ATOM 1003 C C . GLU A 1 119 ? 2.566 0.836 -20.234 1.00 92.56 119 GLU A C 1
ATOM 1005 O O . GLU A 1 119 ? 1.703 0.752 -19.357 1.00 92.56 119 GLU A O 1
ATOM 1010 N N . ALA A 1 120 ? 3.674 1.554 -20.059 1.00 91.75 120 ALA A N 1
ATOM 1011 C CA . ALA A 1 120 ? 3.975 2.253 -18.820 1.00 91.75 120 ALA A CA 1
ATOM 1012 C C . ALA A 1 120 ? 3.024 3.435 -18.558 1.00 91.75 120 ALA A C 1
ATOM 1014 O O . ALA A 1 120 ? 2.585 3.635 -17.423 1.00 91.75 120 ALA A O 1
ATOM 1015 N N . LEU A 1 121 ? 2.629 4.175 -19.603 1.00 91.56 121 LEU A N 1
ATOM 1016 C CA . LEU A 1 121 ? 1.604 5.215 -19.506 1.00 91.56 121 LEU A CA 1
ATOM 1017 C C . LEU A 1 121 ? 0.262 4.630 -19.047 1.00 91.56 121 LEU A C 1
ATOM 1019 O O . LEU A 1 121 ? -0.316 5.134 -18.083 1.00 91.56 121 LEU A O 1
ATOM 1023 N N . TYR A 1 122 ? -0.204 3.549 -19.682 1.00 93.25 122 TYR A N 1
ATOM 1024 C CA . TYR A 1 122 ? -1.439 2.869 -19.277 1.00 93.25 122 TYR A CA 1
ATOM 1025 C C . TYR A 1 122 ? -1.384 2.416 -17.821 1.00 93.25 122 TYR A C 1
ATOM 1027 O O . TYR A 1 122 ? -2.340 2.618 -17.070 1.00 93.25 122 TYR A O 1
ATOM 1035 N N . PHE A 1 123 ? -0.254 1.850 -17.404 1.00 93.31 123 PHE A N 1
ATOM 1036 C CA . PHE A 1 123 ? -0.081 1.390 -16.038 1.00 93.31 123 PHE A CA 1
ATOM 1037 C C . PHE A 1 123 ? -0.078 2.538 -15.020 1.00 93.31 123 PHE A C 1
ATOM 1039 O O . PHE A 1 123 ? -0.750 2.448 -13.994 1.00 93.31 123 PHE A O 1
ATOM 1046 N N . ASN A 1 124 ? 0.598 3.652 -15.313 1.00 92.69 124 ASN A N 1
ATOM 1047 C CA . ASN A 1 124 ? 0.551 4.839 -14.457 1.00 92.69 124 ASN A CA 1
ATOM 1048 C C . ASN A 1 124 ? -0.871 5.408 -14.356 1.00 92.69 124 ASN A C 1
ATOM 1050 O O . ASN A 1 124 ? -1.309 5.754 -13.260 1.00 92.69 124 ASN A O 1
ATOM 1054 N N . CYS A 1 125 ? -1.617 5.473 -15.464 1.00 94.19 125 CYS A N 1
ATOM 1055 C CA . CYS A 1 125 ? -3.021 5.887 -15.438 1.00 94.19 125 CYS A CA 1
ATOM 1056 C C . CYS A 1 125 ? -3.859 4.956 -14.552 1.00 94.19 125 CYS A C 1
ATOM 1058 O O . CYS A 1 125 ? -4.601 5.433 -13.696 1.00 94.19 125 CYS A O 1
ATOM 1060 N N . PHE A 1 126 ? -3.702 3.640 -14.702 1.00 94.31 126 PHE A N 1
ATOM 1061 C CA . PHE A 1 126 ? -4.395 2.650 -13.877 1.00 94.31 126 PHE A CA 1
ATOM 1062 C C . PHE A 1 126 ? -4.102 2.838 -12.381 1.00 94.31 126 PHE A C 1
ATOM 1064 O O . PHE A 1 126 ? -5.023 2.931 -11.568 1.00 94.31 126 PHE A O 1
ATOM 1071 N N . VAL A 1 127 ? -2.824 2.976 -12.022 1.00 93.44 127 VAL A N 1
ATOM 1072 C CA . VAL A 1 127 ? -2.378 3.215 -10.641 1.00 93.44 127 VAL A CA 1
ATOM 1073 C C . VAL A 1 127 ? -2.967 4.512 -10.091 1.00 93.44 127 VAL A C 1
ATOM 1075 O O . VAL A 1 127 ? -3.417 4.542 -8.944 1.00 93.44 127 VAL A O 1
ATOM 1078 N N . PHE A 1 128 ? -2.982 5.580 -10.891 1.00 94.12 128 PHE A N 1
ATOM 1079 C CA . PHE A 1 128 ? -3.557 6.863 -10.501 1.00 94.12 128 PHE A CA 1
ATOM 1080 C C . PHE A 1 128 ? -5.045 6.726 -10.167 1.00 94.12 128 PHE A C 1
ATOM 1082 O O . PHE A 1 128 ? -5.455 7.068 -9.056 1.00 94.12 128 PHE A O 1
ATOM 1089 N N . PHE A 1 129 ? -5.841 6.162 -11.081 1.00 96.00 129 PHE A N 1
ATOM 1090 C CA . PHE A 1 129 ? -7.275 5.969 -10.862 1.00 96.00 129 PHE A CA 1
ATOM 1091 C C . PHE A 1 129 ? -7.553 5.083 -9.650 1.00 96.00 129 PHE A C 1
ATOM 1093 O O . PHE A 1 129 ? -8.390 5.429 -8.817 1.00 96.00 129 PHE A O 1
ATOM 1100 N N . ASN A 1 130 ? -6.814 3.984 -9.494 1.00 94.88 130 ASN A N 1
ATOM 1101 C CA . ASN A 1 130 ? -7.010 3.103 -8.353 1.00 94.88 130 ASN A CA 1
ATOM 1102 C C . ASN A 1 130 ? -6.588 3.756 -7.029 1.00 94.88 130 ASN A C 1
ATOM 1104 O O . ASN A 1 130 ? -7.219 3.517 -6.002 1.00 94.88 130 ASN A O 1
ATOM 1108 N N . THR A 1 131 ? -5.553 4.599 -7.035 1.00 92.56 131 THR A N 1
ATOM 1109 C CA . THR A 1 131 ? -5.146 5.371 -5.851 1.00 92.56 131 THR A CA 1
ATOM 1110 C C . THR A 1 131 ? -6.250 6.341 -5.440 1.00 92.56 131 THR A C 1
ATOM 1112 O O . THR A 1 131 ? -6.626 6.374 -4.270 1.00 92.56 131 THR A O 1
ATOM 1115 N N . VAL A 1 132 ? -6.825 7.077 -6.398 1.00 95.06 132 VAL A N 1
ATOM 1116 C CA . VAL A 1 132 ? -7.957 7.985 -6.148 1.00 95.06 132 VAL A CA 1
ATOM 1117 C C . VAL A 1 132 ? -9.167 7.215 -5.620 1.00 95.06 132 VAL A C 1
ATOM 1119 O O . VAL A 1 132 ? -9.747 7.616 -4.613 1.00 95.06 132 VAL A O 1
ATOM 1122 N N . LEU A 1 133 ? -9.509 6.082 -6.238 1.00 96.00 133 LEU A N 1
ATOM 1123 C CA . LEU A 1 133 ? -10.623 5.239 -5.804 1.00 96.00 133 LEU A CA 1
ATOM 1124 C C . LEU A 1 133 ? -10.400 4.678 -4.393 1.00 96.00 133 LEU A C 1
ATOM 1126 O O . LEU A 1 133 ? -11.320 4.677 -3.579 1.00 96.00 133 LEU A O 1
ATOM 1130 N N . THR A 1 134 ? -9.173 4.257 -4.079 1.00 95.00 134 THR A N 1
ATOM 1131 C CA . THR A 1 134 ? -8.796 3.757 -2.747 1.00 95.00 134 THR A CA 1
ATOM 1132 C C . THR A 1 134 ? -8.929 4.853 -1.695 1.00 95.00 134 THR A C 1
ATOM 1134 O O . THR A 1 134 ? -9.506 4.619 -0.635 1.00 95.00 134 THR A O 1
ATOM 1137 N N . LEU A 1 135 ? -8.445 6.065 -1.987 1.00 93.50 135 LEU A N 1
ATOM 1138 C CA . LEU A 1 135 ? -8.583 7.212 -1.090 1.00 93.50 135 LEU A CA 1
ATOM 1139 C C . LEU A 1 135 ? -10.056 7.570 -0.879 1.00 93.50 135 LEU A C 1
ATOM 1141 O O . LEU A 1 135 ? -10.492 7.694 0.264 1.00 93.50 135 LEU A O 1
ATOM 1145 N N . TYR A 1 136 ? -10.836 7.653 -1.955 1.00 95.62 136 TYR A N 1
ATOM 1146 C CA . TYR A 1 136 ? -12.270 7.921 -1.882 1.00 95.62 136 TYR A CA 1
ATOM 1147 C C . TYR A 1 136 ? -13.008 6.863 -1.049 1.00 95.62 136 TYR A C 1
ATOM 1149 O O . TYR A 1 136 ? -13.721 7.206 -0.108 1.00 95.62 136 TYR A O 1
ATOM 1157 N N . SER A 1 137 ? -12.765 5.577 -1.317 1.00 94.50 137 SER A N 1
ATOM 1158 C CA . SER A 1 137 ? -13.327 4.463 -0.546 1.00 94.50 137 SER A CA 1
ATOM 1159 C C . SER A 1 137 ? -12.926 4.523 0.931 1.00 94.50 137 SER A C 1
ATOM 1161 O O . SER A 1 137 ? -13.763 4.315 1.807 1.00 94.50 137 SER A O 1
ATOM 1163 N N . SER A 1 138 ? -11.676 4.881 1.235 1.00 93.81 138 SER A N 1
ATOM 1164 C CA . SER A 1 138 ? -11.214 5.000 2.620 1.00 93.81 138 SER A CA 1
ATOM 1165 C C . SER A 1 138 ? -11.889 6.147 3.379 1.00 93.81 138 SER A C 1
ATOM 1167 O O . SER A 1 138 ? -12.212 5.992 4.555 1.00 93.81 138 SER A O 1
ATOM 1169 N N . ILE A 1 139 ? -12.173 7.265 2.701 1.00 93.44 139 ILE A N 1
ATOM 1170 C CA . ILE A 1 139 ? -12.918 8.395 3.272 1.00 93.44 139 ILE A CA 1
ATOM 1171 C C . ILE A 1 139 ? -14.368 7.985 3.538 1.00 93.44 139 ILE A C 1
ATOM 1173 O O . ILE A 1 139 ? -14.905 8.301 4.598 1.00 93.44 139 ILE A O 1
ATOM 1177 N N . LEU A 1 140 ? -14.991 7.244 2.615 1.00 92.31 140 LEU A N 1
ATOM 1178 C CA . LEU A 1 140 ? -16.338 6.711 2.820 1.00 92.31 140 LEU A CA 1
ATOM 1179 C C . LEU A 1 140 ? -16.396 5.761 4.024 1.00 92.31 140 LEU A C 1
ATOM 1181 O O . LEU A 1 140 ? -17.311 5.879 4.830 1.00 92.31 140 LEU A O 1
ATOM 1185 N N . HIS A 1 141 ? -15.397 4.892 4.203 1.00 88.12 141 HIS A N 1
ATOM 1186 C CA . HIS A 1 141 ? -15.302 4.021 5.381 1.00 88.12 141 HIS A CA 1
ATOM 1187 C C . HIS A 1 141 ? -15.020 4.765 6.692 1.00 88.12 141 HIS A C 1
ATOM 1189 O O . HIS A 1 141 ? -15.357 4.266 7.764 1.00 88.12 141 HIS A O 1
ATOM 1195 N N . ALA A 1 142 ? -14.408 5.948 6.634 1.00 90.56 142 ALA A N 1
ATOM 1196 C CA . ALA A 1 142 ? -14.196 6.771 7.819 1.00 90.56 142 ALA A CA 1
ATOM 1197 C C . ALA A 1 142 ? -15.488 7.465 8.293 1.00 90.56 142 ALA A C 1
ATOM 1199 O O . ALA A 1 142 ? -15.566 7.887 9.449 1.00 90.56 142 ALA A O 1
ATOM 1200 N N . ARG A 1 143 ? -16.510 7.578 7.431 1.00 89.62 143 ARG A N 1
ATOM 1201 C CA . ARG A 1 143 ? -17.802 8.174 7.787 1.00 89.62 143 ARG A CA 1
ATOM 1202 C C . ARG A 1 143 ? -18.577 7.248 8.727 1.00 89.62 143 ARG A C 1
ATOM 1204 O O . ARG A 1 143 ? -18.569 6.035 8.564 1.00 89.62 143 ARG A O 1
ATOM 1211 N N . TYR A 1 144 ? -19.249 7.838 9.710 1.00 85.44 144 TYR A N 1
ATOM 1212 C CA . TYR A 1 144 ? -20.175 7.127 10.586 1.00 85.44 144 TYR A CA 1
ATOM 1213 C C . TYR A 1 144 ? -21.461 6.770 9.831 1.00 85.44 144 TYR A C 1
ATOM 1215 O O . TYR A 1 144 ? -22.079 7.658 9.233 1.00 85.44 144 TYR A O 1
ATOM 1223 N N . LEU A 1 145 ? -21.853 5.496 9.870 1.00 88.12 145 LEU A N 1
ATOM 1224 C CA . LEU A 1 145 ? -23.169 5.021 9.459 1.00 88.12 145 LEU A CA 1
ATOM 1225 C C . LEU A 1 145 ? -23.873 4.345 10.642 1.00 88.12 145 LEU A C 1
ATOM 1227 O O . LEU A 1 145 ? -23.249 3.702 11.490 1.00 88.12 145 LEU A O 1
ATOM 1231 N N . GLU A 1 146 ? -25.195 4.488 10.687 1.00 87.12 146 GLU A N 1
ATOM 1232 C CA . GLU A 1 146 ? -26.030 3.761 11.641 1.00 87.12 146 GLU A CA 1
ATOM 1233 C C . GLU A 1 146 ? -25.902 2.248 11.402 1.00 87.12 146 GLU A C 1
ATOM 1235 O O . GLU A 1 146 ? -25.916 1.787 10.260 1.00 87.12 146 GLU A O 1
ATOM 1240 N N . GLY A 1 147 ? -25.743 1.476 12.480 1.00 86.62 147 GLY A N 1
ATOM 1241 C CA . GLY A 1 147 ? -25.535 0.023 12.411 1.00 86.62 147 GLY A CA 1
ATOM 1242 C C . GLY A 1 147 ? -24.075 -0.418 12.253 1.00 86.62 147 GLY A C 1
ATOM 1243 O O . GLY A 1 147 ? -23.801 -1.613 12.234 1.00 86.62 147 GLY A O 1
ATOM 1244 N N . ASP A 1 148 ? -23.105 0.500 12.209 1.00 88.25 148 ASP A N 1
ATOM 1245 C CA . ASP A 1 148 ? -21.682 0.132 12.136 1.00 88.25 148 ASP A CA 1
ATOM 1246 C C . ASP A 1 148 ? -21.218 -0.748 13.317 1.00 88.25 148 ASP A C 1
ATOM 1248 O O . ASP A 1 148 ? -20.328 -1.585 13.155 1.00 88.25 148 ASP A O 1
ATOM 1252 N N . GLU A 1 149 ? -21.835 -0.612 14.495 1.00 88.06 149 GLU A N 1
ATOM 1253 C CA . GLU A 1 149 ? -21.573 -1.454 15.678 1.00 88.06 149 GLU A CA 1
ATOM 12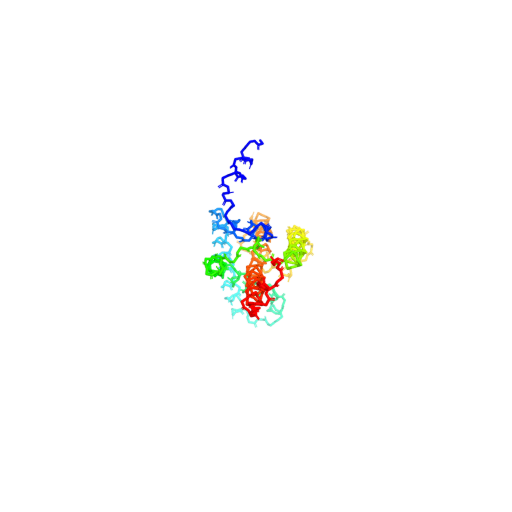54 C C . GLU A 1 149 ? -21.819 -2.954 15.408 1.00 88.06 149 GLU A C 1
ATOM 1256 O O . GLU A 1 149 ? -21.226 -3.824 16.060 1.00 88.06 149 GLU A O 1
ATOM 1261 N N . ASP A 1 150 ? -22.647 -3.270 14.406 1.00 88.50 150 ASP A N 1
ATOM 1262 C CA . ASP A 1 150 ? -22.942 -4.641 14.012 1.00 88.50 150 ASP A CA 1
ATOM 1263 C C . ASP A 1 150 ? -21.846 -5.273 13.153 1.00 88.50 150 ASP A C 1
ATOM 1265 O O . ASP A 1 150 ? -21.733 -6.496 13.116 1.00 88.50 150 ASP A O 1
ATOM 1269 N N . TYR A 1 151 ? -21.008 -4.461 12.513 1.00 87.69 151 TYR A N 1
ATOM 1270 C CA . TYR A 1 151 ? -19.959 -4.936 11.612 1.00 87.69 151 TYR A CA 1
ATOM 1271 C C . TYR A 1 151 ? -18.566 -4.753 12.214 1.00 87.69 151 TYR A C 1
ATOM 1273 O O . TYR A 1 151 ? -17.703 -5.622 12.077 1.00 87.69 151 TYR A O 1
ATOM 1281 N N . PHE A 1 152 ? -18.331 -3.640 12.911 1.00 90.75 152 PHE A N 1
ATOM 1282 C CA . PHE A 1 152 ? -17.026 -3.268 13.449 1.00 90.75 152 PHE A CA 1
ATOM 1283 C C . PHE A 1 152 ? -16.914 -3.625 14.928 1.00 90.75 152 PHE A C 1
ATOM 1285 O O . PHE A 1 152 ? -17.255 -2.827 15.793 1.00 90.75 152 PHE A O 1
ATOM 1292 N N . PHE A 1 153 ? -16.344 -4.797 15.210 1.00 90.69 153 PHE A N 1
ATOM 1293 C CA . PHE A 1 153 ? -16.129 -5.325 16.564 1.00 90.69 153 PHE A CA 1
ATOM 1294 C C . PHE A 1 153 ? -15.525 -4.337 17.594 1.00 90.69 153 PHE A C 1
ATOM 1296 O O . PHE A 1 153 ? -15.955 -4.364 18.746 1.00 90.69 153 PHE A O 1
ATOM 1303 N N . PRO A 1 154 ? -14.582 -3.436 17.249 1.00 92.38 154 PRO A N 1
ATOM 1304 C CA . PRO A 1 154 ? -14.045 -2.487 18.228 1.00 92.38 154 PRO A CA 1
ATOM 1305 C C . PRO A 1 154 ? -15.062 -1.459 18.748 1.00 92.38 154 PRO A C 1
ATOM 1307 O O . PRO A 1 154 ? -14.908 -0.980 19.866 1.00 92.38 154 PRO A O 1
ATOM 1310 N N . LEU A 1 155 ? -16.104 -1.127 17.977 1.00 93.25 155 LEU A N 1
ATOM 1311 C CA . LEU A 1 155 ? -17.099 -0.123 18.373 1.00 93.25 155 LEU A CA 1
ATOM 1312 C C . LEU A 1 155 ? -17.928 -0.543 19.604 1.00 93.25 155 LEU A C 1
ATOM 1314 O O . LEU A 1 155 ? -17.920 0.207 20.581 1.00 93.25 155 LEU A O 1
ATOM 1318 N N . PRO A 1 156 ? -18.578 -1.727 19.640 1.00 92.25 156 PRO A N 1
ATOM 1319 C CA . PRO A 1 156 ? -19.288 -2.168 20.838 1.00 92.25 156 PRO A CA 1
ATOM 1320 C C . PRO A 1 156 ? -18.350 -2.340 22.042 1.00 92.25 156 PRO A C 1
ATOM 1322 O O . PRO A 1 156 ? -18.766 -2.087 23.168 1.00 92.25 156 PRO A O 1
ATOM 1325 N N . LEU A 1 157 ? -17.070 -2.672 21.831 1.00 91.75 157 LEU A N 1
ATOM 1326 C CA . LEU A 1 157 ? -16.087 -2.719 22.918 1.00 91.75 157 LEU A CA 1
ATOM 1327 C C . LEU A 1 157 ? -15.784 -1.344 23.514 1.00 91.75 157 LEU A C 1
ATOM 1329 O O . LEU A 1 157 ? -15.642 -1.221 24.729 1.00 91.75 157 LEU A O 1
ATOM 1333 N N . PHE A 1 158 ? -15.669 -0.304 22.686 1.00 93.94 158 PHE A N 1
ATOM 1334 C CA . PHE A 1 158 ? -15.463 1.055 23.189 1.00 93.94 158 PHE A CA 1
ATOM 1335 C C . PHE A 1 158 ? -16.650 1.516 24.026 1.00 93.94 158 PHE A C 1
ATOM 1337 O O . PHE A 1 158 ? -16.452 2.116 25.077 1.00 93.94 158 PHE A O 1
ATOM 1344 N N . LYS A 1 159 ? -17.865 1.170 23.606 1.00 92.75 159 LYS A N 1
ATOM 1345 C CA . LYS A 1 159 ? -19.096 1.455 24.343 1.00 92.75 159 LYS A CA 1
ATOM 1346 C C . LYS A 1 159 ? -19.166 0.715 25.681 1.00 92.75 159 LYS A C 1
ATOM 1348 O O . LYS A 1 159 ? -19.539 1.309 26.688 1.00 92.75 159 LYS A O 1
ATOM 1353 N N . GLU A 1 160 ? -18.766 -0.557 25.705 1.00 92.94 160 GLU A N 1
ATOM 1354 C CA . GLU A 1 160 ? -18.814 -1.406 26.902 1.00 92.94 160 GLU A CA 1
ATOM 1355 C C . GLU A 1 160 ? -17.726 -1.055 27.931 1.00 92.94 160 GLU A C 1
ATOM 1357 O O . GLU A 1 160 ? -18.022 -0.891 29.112 1.00 92.94 160 GLU A O 1
ATOM 1362 N N . PHE A 1 161 ? -16.472 -0.892 27.497 1.00 92.56 161 PHE A N 1
ATOM 1363 C CA . PHE A 1 161 ? -15.324 -0.725 28.402 1.00 92.56 161 PHE A CA 1
ATOM 1364 C C . PHE A 1 161 ? -14.846 0.725 28.555 1.00 92.56 161 PHE A C 1
ATOM 1366 O O . PHE A 1 161 ? -14.184 1.054 29.539 1.00 92.56 161 PHE A O 1
ATOM 1373 N N . PHE A 1 162 ? -15.158 1.604 27.599 1.00 93.75 162 PHE A N 1
ATOM 1374 C CA . PHE A 1 162 ? -14.624 2.969 27.518 1.00 93.75 162 PHE A CA 1
ATOM 1375 C C . PHE A 1 162 ? -15.710 4.000 27.183 1.00 93.75 162 PHE A C 1
ATOM 1377 O O . PHE A 1 162 ? -15.470 4.915 26.396 1.00 93.75 162 PHE A O 1
ATOM 1384 N N . SER A 1 163 ? -16.893 3.882 27.792 1.00 93.44 163 SER A N 1
ATOM 1385 C CA . SER A 1 163 ? -18.074 4.703 27.470 1.00 93.44 163 SER A CA 1
ATOM 1386 C C . SER A 1 163 ? -17.805 6.217 27.445 1.00 93.44 163 SER A C 1
ATOM 1388 O O . SER A 1 163 ? -18.274 6.920 26.556 1.00 93.44 163 SER A O 1
ATOM 1390 N N . GLN A 1 164 ? -16.971 6.732 28.355 1.00 96.56 164 GLN A N 1
ATOM 1391 C CA . GLN A 1 164 ? -16.592 8.155 28.389 1.00 96.56 164 GLN A CA 1
ATOM 1392 C C . GLN A 1 164 ? -15.777 8.612 27.166 1.00 96.56 164 GLN A C 1
ATOM 1394 O O . GLN A 1 164 ? -15.801 9.787 26.807 1.00 96.56 164 GLN A O 1
ATOM 1399 N N . TRP A 1 165 ? -15.050 7.694 26.527 1.00 94.88 165 TRP A N 1
ATOM 1400 C CA . TRP A 1 165 ? -14.149 7.960 25.403 1.00 94.88 165 TRP A CA 1
ATOM 1401 C C . TRP A 1 165 ? -14.649 7.361 24.085 1.00 94.88 165 TRP A C 1
ATOM 1403 O O . TRP A 1 165 ? -13.928 7.421 23.089 1.00 94.88 165 TRP A O 1
ATOM 1413 N N . GLU A 1 166 ? -15.868 6.816 24.055 1.00 93.12 166 GLU A N 1
ATOM 1414 C CA . GLU A 1 166 ? -16.439 6.087 22.917 1.00 93.12 166 GLU A CA 1
ATOM 1415 C C . GLU A 1 166 ? -16.334 6.880 21.611 1.00 93.12 166 GLU A C 1
ATOM 1417 O O . GLU A 1 166 ? -15.783 6.387 20.625 1.00 93.12 166 GLU A O 1
ATOM 1422 N N . ASN A 1 167 ? -16.788 8.136 21.615 1.00 91.25 167 ASN A N 1
ATOM 1423 C CA . ASN A 1 167 ? -16.768 9.004 20.434 1.00 91.25 167 ASN A CA 1
ATOM 1424 C C . ASN A 1 167 ? -15.342 9.253 19.927 1.00 91.25 167 ASN A C 1
ATOM 1426 O O . ASN A 1 167 ? -15.072 9.195 18.725 1.00 91.25 167 ASN A O 1
ATOM 1430 N N . THR A 1 168 ? -14.413 9.498 20.850 1.00 93.56 168 THR A N 1
ATOM 1431 C CA . THR A 1 168 ? -13.013 9.791 20.539 1.00 93.56 168 THR A CA 1
ATOM 1432 C C . THR A 1 168 ? -12.304 8.557 19.982 1.00 93.56 168 THR A C 1
ATOM 1434 O O . THR A 1 168 ? -11.668 8.635 18.931 1.00 93.56 168 THR A O 1
ATOM 1437 N N . LEU A 1 169 ? -12.450 7.401 20.638 1.00 92.94 169 LEU A N 1
ATOM 1438 C CA . LEU A 1 169 ? -11.864 6.132 20.197 1.00 92.94 169 LEU A CA 1
ATOM 1439 C C . LEU A 1 169 ? -12.452 5.675 18.861 1.00 92.94 169 LEU A C 1
ATOM 1441 O O . LEU A 1 169 ? -11.704 5.264 17.975 1.00 92.94 169 LEU A O 1
ATOM 1445 N N . SER A 1 170 ? -13.764 5.822 18.677 1.00 92.38 170 SER A N 1
ATOM 1446 C CA . SER A 1 170 ? -14.443 5.515 17.415 1.00 92.38 170 SER A CA 1
ATOM 1447 C C . SER A 1 170 ? -13.944 6.400 16.276 1.00 92.38 170 SER A C 1
ATOM 1449 O O . SER A 1 170 ? -13.678 5.901 15.183 1.00 92.38 170 SER A O 1
ATOM 1451 N N . CYS A 1 171 ? -13.761 7.700 16.527 1.00 91.50 171 CYS A N 1
ATOM 1452 C CA . CYS A 1 171 ? -13.194 8.629 15.552 1.00 91.50 171 CYS A CA 1
ATOM 1453 C C . CYS A 1 171 ? -11.768 8.219 15.159 1.00 91.50 171 CYS A C 1
ATOM 1455 O O . CYS A 1 171 ? -11.477 8.052 13.973 1.00 91.50 171 CYS A O 1
ATOM 1457 N N . PHE A 1 172 ? -10.891 7.967 16.137 1.00 92.31 172 PHE A N 1
ATOM 1458 C CA . PHE A 1 172 ? -9.522 7.532 15.858 1.00 92.31 172 PHE A CA 1
ATOM 1459 C C . PHE A 1 172 ? -9.470 6.200 15.115 1.00 92.31 172 PHE A C 1
ATOM 1461 O O . PHE A 1 172 ? -8.737 6.089 14.132 1.00 92.31 172 PHE A O 1
ATOM 1468 N N . TYR A 1 173 ? -10.273 5.218 15.529 1.00 93.00 173 TYR A N 1
ATOM 1469 C CA . TYR A 1 173 ? -10.386 3.932 14.850 1.00 93.00 173 TYR A CA 1
ATOM 1470 C C . TYR A 1 173 ? -10.792 4.113 13.384 1.00 93.00 173 TYR A C 1
ATOM 1472 O O . TYR A 1 173 ? -10.135 3.579 12.493 1.00 93.00 173 TYR A O 1
ATOM 1480 N N . ARG A 1 174 ? -11.802 4.941 13.106 1.00 92.88 174 ARG A N 1
ATOM 1481 C CA . ARG A 1 174 ? -12.255 5.216 11.736 1.00 92.88 174 ARG A CA 1
ATOM 1482 C C . ARG A 1 174 ? -11.205 5.932 10.896 1.00 92.88 174 ARG A C 1
ATOM 1484 O O . ARG A 1 174 ? -11.006 5.583 9.735 1.00 92.88 174 ARG A O 1
ATOM 1491 N N . LEU A 1 175 ? -10.474 6.880 11.478 1.00 93.19 175 LEU A N 1
ATOM 1492 C CA . LEU A 1 175 ? -9.376 7.558 10.786 1.00 93.19 175 LEU A CA 1
ATOM 1493 C C . LEU A 1 175 ? -8.255 6.591 10.377 1.00 93.19 175 LEU A C 1
ATOM 1495 O O . LEU A 1 175 ? -7.562 6.857 9.393 1.00 93.19 175 LEU A O 1
ATOM 1499 N N . THR A 1 176 ? -8.104 5.443 11.053 1.00 93.75 176 THR A N 1
ATOM 1500 C CA . THR A 1 176 ? -7.134 4.417 10.634 1.00 93.75 176 THR A CA 1
ATOM 1501 C C . THR A 1 176 ? -7.475 3.766 9.292 1.00 93.75 176 THR A C 1
ATOM 1503 O O . THR A 1 176 ? -6.570 3.252 8.634 1.00 93.75 176 THR A O 1
ATOM 1506 N N . PHE A 1 177 ? -8.725 3.839 8.813 1.00 93.00 177 PHE A N 1
ATOM 1507 C CA . PHE A 1 177 ? -9.089 3.267 7.513 1.00 93.00 177 PHE A CA 1
ATOM 1508 C C . PHE A 1 177 ? -8.337 3.911 6.349 1.00 93.00 177 PHE A C 1
ATOM 1510 O O . PHE A 1 177 ? -8.012 3.213 5.391 1.00 93.00 177 PHE A O 1
ATOM 1517 N N . ILE A 1 178 ? -7.983 5.195 6.453 1.00 93.69 178 ILE A N 1
ATOM 1518 C CA . ILE A 1 178 ? -7.228 5.916 5.420 1.00 93.69 178 ILE A CA 1
ATOM 1519 C C . ILE A 1 178 ? -5.854 5.264 5.180 1.00 93.69 178 ILE A C 1
ATOM 1521 O O . ILE A 1 178 ? -5.616 4.763 4.075 1.00 93.69 178 ILE A O 1
ATOM 1525 N N . PRO A 1 179 ? -4.944 5.196 6.174 1.00 93.94 179 PRO A N 1
ATOM 1526 C CA . PRO A 1 179 ? -3.661 4.536 5.975 1.00 93.94 179 PRO A CA 1
ATOM 1527 C C . PRO A 1 179 ? -3.809 3.030 5.737 1.00 93.94 179 PRO A C 1
ATOM 1529 O O . PRO A 1 179 ? -3.062 2.492 4.927 1.00 93.94 179 PRO A O 1
ATOM 1532 N N . VAL A 1 180 ? -4.771 2.347 6.370 1.00 95.00 180 VAL A N 1
ATOM 1533 C CA . VAL A 1 180 ? -4.958 0.893 6.212 1.00 95.00 180 VAL A CA 1
ATOM 1534 C C . VAL A 1 180 ? -5.337 0.519 4.779 1.00 95.00 180 VAL A C 1
ATOM 1536 O O . VAL A 1 180 ? -4.685 -0.341 4.189 1.00 95.00 180 VAL A O 1
ATOM 1539 N N . CYS A 1 181 ? -6.345 1.170 4.189 1.00 94.50 181 CYS A N 1
ATOM 1540 C CA . CYS A 1 181 ? -6.757 0.902 2.809 1.00 94.50 181 CYS A CA 1
ATOM 1541 C C . CYS A 1 181 ? -5.607 1.156 1.832 1.00 94.50 181 CYS A C 1
ATOM 1543 O O . CYS A 1 181 ? -5.359 0.353 0.934 1.00 94.50 181 CYS A O 1
ATOM 1545 N N . PHE A 1 182 ? -4.850 2.232 2.046 1.00 92.56 182 PHE A N 1
ATOM 1546 C CA . PHE A 1 182 ? -3.694 2.532 1.217 1.00 92.56 182 PHE A CA 1
ATOM 1547 C C . PHE A 1 182 ? -2.575 1.484 1.377 1.00 92.56 182 PHE A C 1
ATOM 1549 O O . PHE A 1 182 ? -2.038 0.996 0.381 1.00 92.56 182 PHE A O 1
ATOM 1556 N N . MET A 1 183 ? -2.282 1.056 2.612 1.00 93.69 183 MET A N 1
ATOM 1557 C CA . MET A 1 183 ? -1.308 -0.001 2.921 1.00 93.69 183 MET A CA 1
ATOM 1558 C C . MET A 1 183 ? -1.652 -1.342 2.284 1.00 93.69 183 MET A C 1
ATOM 1560 O O . MET A 1 183 ? -0.766 -2.001 1.742 1.00 93.69 183 MET A O 1
ATOM 1564 N N . MET A 1 184 ? -2.928 -1.726 2.314 1.00 94.69 184 MET A N 1
ATOM 1565 C CA . MET A 1 184 ? -3.414 -2.991 1.762 1.00 94.69 184 MET A CA 1
ATOM 1566 C C . MET A 1 184 ? -3.112 -3.139 0.264 1.00 94.69 184 MET A C 1
ATOM 1568 O O . MET A 1 184 ? -2.919 -4.255 -0.210 1.00 94.69 184 MET A O 1
ATOM 1572 N N . THR A 1 185 ? -3.023 -2.032 -0.480 1.00 93.81 185 THR A N 1
ATOM 1573 C CA . THR A 1 185 ? -2.714 -2.062 -1.921 1.00 93.81 185 THR A CA 1
ATOM 1574 C C . THR A 1 185 ? -1.221 -2.181 -2.237 1.00 93.81 185 THR A C 1
ATOM 1576 O O . THR A 1 185 ? -0.854 -2.597 -3.335 1.00 93.81 185 THR A O 1
ATOM 1579 N N . ALA A 1 186 ? -0.341 -1.836 -1.295 1.00 91.88 186 ALA A N 1
ATOM 1580 C CA . ALA A 1 186 ? 1.081 -1.661 -1.577 1.00 91.88 186 ALA A CA 1
ATOM 1581 C C . ALA A 1 186 ? 1.809 -2.935 -2.036 1.00 91.88 186 ALA A C 1
ATOM 1583 O O . ALA A 1 186 ? 2.498 -2.858 -3.056 1.00 91.88 186 ALA A O 1
ATOM 1584 N N . PRO A 1 187 ? 1.627 -4.104 -1.382 1.00 92.75 187 PRO A N 1
ATOM 1585 C CA . PRO A 1 187 ? 2.239 -5.356 -1.832 1.00 92.75 187 PRO A CA 1
ATOM 1586 C C . PRO A 1 187 ? 1.938 -5.675 -3.298 1.00 92.75 187 PRO A C 1
ATOM 1588 O O . PRO A 1 187 ? 2.828 -6.050 -4.058 1.00 92.75 187 PRO A O 1
ATOM 1591 N N . PHE A 1 188 ? 0.687 -5.467 -3.712 1.00 92.00 188 PHE A N 1
ATOM 1592 C CA . PHE A 1 188 ? 0.243 -5.752 -5.070 1.00 92.00 188 PHE A CA 1
ATOM 1593 C C . PHE A 1 188 ? 0.926 -4.839 -6.093 1.00 92.00 188 PHE A C 1
ATOM 1595 O O . PHE A 1 188 ? 1.441 -5.317 -7.103 1.00 92.00 188 PHE A O 1
ATOM 1602 N N . TYR A 1 189 ? 1.012 -3.537 -5.808 1.00 91.62 189 TYR A N 1
ATOM 1603 C CA . TYR A 1 189 ? 1.675 -2.587 -6.702 1.00 91.62 189 TYR A CA 1
ATOM 1604 C C . TYR A 1 189 ? 3.186 -2.775 -6.786 1.00 91.62 189 TYR A C 1
ATOM 1606 O O . TYR A 1 189 ? 3.755 -2.593 -7.863 1.00 91.62 189 TYR A O 1
ATOM 1614 N N . HIS A 1 190 ? 3.839 -3.188 -5.699 1.00 88.94 190 HIS A N 1
ATOM 1615 C CA . HIS A 1 190 ? 5.248 -3.576 -5.755 1.00 88.94 190 HIS A CA 1
ATOM 1616 C C . HIS A 1 190 ? 5.466 -4.806 -6.643 1.00 88.94 190 HIS A C 1
ATOM 1618 O O . HIS A 1 190 ? 6.369 -4.788 -7.479 1.00 88.94 190 HIS A O 1
ATOM 1624 N N . CYS A 1 191 ? 4.630 -5.842 -6.514 1.00 89.31 191 CYS A N 1
ATOM 1625 C CA . CYS A 1 191 ? 4.708 -7.036 -7.362 1.00 89.31 191 CYS A CA 1
ATOM 1626 C C . CYS A 1 191 ? 4.461 -6.707 -8.840 1.00 89.31 191 CYS A C 1
ATOM 1628 O O . CYS A 1 191 ? 5.208 -7.160 -9.710 1.00 89.31 191 CYS A O 1
ATOM 1630 N N . LEU A 1 192 ? 3.442 -5.893 -9.134 1.00 90.31 192 LEU A N 1
ATOM 1631 C CA . LEU A 1 192 ? 3.146 -5.458 -10.499 1.00 90.31 192 LEU A CA 1
ATOM 1632 C C . LEU A 1 192 ? 4.28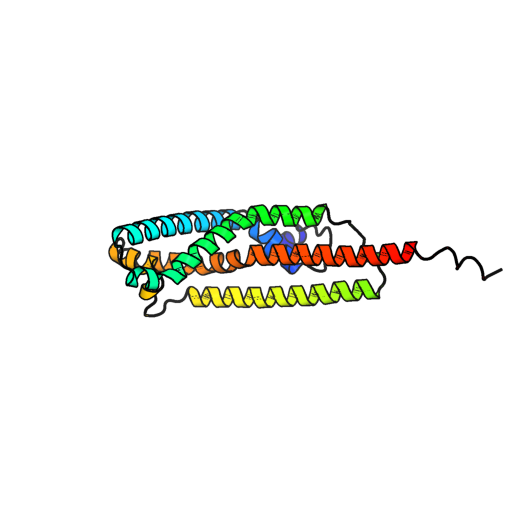9 -4.641 -11.099 1.00 90.31 192 LEU A C 1
ATOM 1634 O O . LEU A 1 192 ? 4.661 -4.876 -12.245 1.00 90.31 192 LEU A O 1
ATOM 1638 N N . TYR A 1 193 ? 4.876 -3.727 -10.325 1.00 87.88 193 TYR A N 1
ATOM 1639 C CA . TYR A 1 193 ? 6.044 -2.971 -10.765 1.00 87.88 193 TYR A CA 1
ATOM 1640 C C . TYR A 1 193 ? 7.209 -3.891 -11.120 1.00 87.88 193 TYR A C 1
ATOM 1642 O O . TYR A 1 193 ? 7.759 -3.778 -12.212 1.00 87.88 193 TYR A O 1
ATOM 1650 N N . ALA A 1 194 ? 7.561 -4.820 -10.225 1.00 86.06 194 ALA A N 1
ATOM 1651 C CA . ALA A 1 194 ? 8.659 -5.754 -10.459 1.00 86.06 194 ALA A CA 1
ATOM 1652 C C . ALA A 1 194 ? 8.404 -6.608 -11.712 1.00 86.06 194 ALA A C 1
ATOM 1654 O O . ALA A 1 194 ? 9.291 -6.767 -12.544 1.00 86.06 194 ALA A O 1
ATOM 1655 N N . THR A 1 195 ? 7.170 -7.085 -11.889 1.00 89.00 195 THR A N 1
ATOM 1656 C CA . THR A 1 195 ? 6.772 -7.889 -13.053 1.00 89.00 195 THR A CA 1
ATOM 1657 C C . THR A 1 195 ? 6.858 -7.093 -14.356 1.00 89.00 195 THR A C 1
ATOM 1659 O O . THR A 1 195 ? 7.379 -7.596 -15.350 1.00 89.00 195 THR A O 1
ATOM 1662 N N . LEU A 1 196 ? 6.3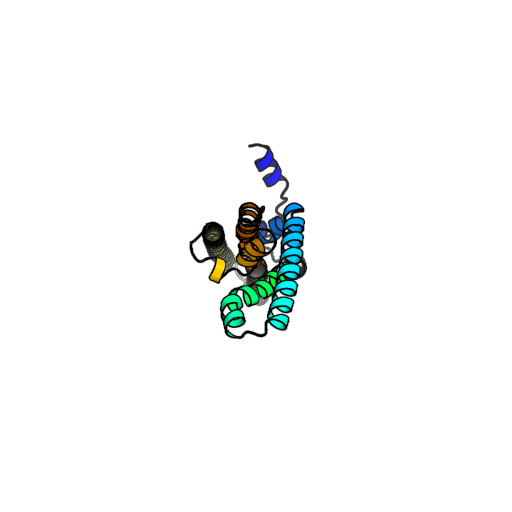78 -5.845 -14.368 1.00 89.06 196 LEU A N 1
ATOM 1663 C CA . LEU A 1 196 ? 6.447 -4.979 -15.548 1.00 89.06 196 LEU A CA 1
ATOM 1664 C C . LEU A 1 196 ? 7.882 -4.598 -15.892 1.00 89.06 196 LEU A C 1
ATOM 1666 O O . LEU A 1 196 ? 8.252 -4.646 -17.061 1.00 89.06 196 LEU A O 1
ATOM 1670 N N . LYS A 1 197 ? 8.699 -4.281 -14.884 1.00 85.81 197 LYS A N 1
ATOM 1671 C CA . LYS A 1 197 ? 10.117 -3.985 -15.084 1.00 85.81 197 LYS A CA 1
ATOM 1672 C C . LYS A 1 197 ? 10.845 -5.181 -15.700 1.00 85.81 197 LYS A C 1
ATOM 1674 O O . LYS A 1 197 ? 11.467 -5.026 -16.746 1.00 85.81 197 LYS A O 1
ATOM 1679 N N . LEU A 1 198 ? 10.668 -6.379 -15.136 1.00 86.12 198 LEU A N 1
ATOM 1680 C CA . LEU A 1 198 ? 11.221 -7.611 -15.706 1.00 86.12 198 LEU A CA 1
ATOM 1681 C C . LEU A 1 198 ? 10.743 -7.833 -17.147 1.00 86.12 198 LEU A C 1
ATOM 1683 O O . LEU A 1 198 ? 11.544 -8.139 -18.024 1.00 86.12 198 LEU A O 1
ATOM 1687 N N . ARG A 1 199 ? 9.450 -7.633 -17.426 1.00 89.56 199 ARG A N 1
ATOM 1688 C CA . ARG A 1 199 ? 8.900 -7.753 -18.784 1.00 89.56 199 ARG A CA 1
ATOM 1689 C C . ARG A 1 199 ? 9.549 -6.770 -19.764 1.00 89.56 199 ARG A C 1
ATOM 1691 O O . ARG A 1 199 ? 9.871 -7.167 -20.881 1.00 89.56 199 ARG A O 1
ATOM 1698 N N . PHE A 1 200 ? 9.742 -5.512 -19.372 1.00 88.56 200 PHE A N 1
ATOM 1699 C CA . PHE A 1 200 ? 10.407 -4.516 -20.216 1.00 88.56 200 PHE A CA 1
ATOM 1700 C C . PHE A 1 200 ? 11.863 -4.891 -20.485 1.00 88.56 200 PHE A C 1
ATOM 1702 O O . PHE A 1 200 ? 12.308 -4.808 -21.628 1.00 88.56 200 PHE A O 1
ATOM 1709 N N . GLU A 1 201 ? 12.579 -5.391 -19.480 1.00 85.75 201 GLU A N 1
ATOM 1710 C CA . GLU A 1 201 ? 13.943 -5.893 -19.653 1.00 85.75 201 GLU A CA 1
ATOM 1711 C C . GLU A 1 201 ? 14.007 -7.093 -20.602 1.00 85.75 201 GLU A C 1
ATOM 1713 O O . GLU A 1 201 ? 14.883 -7.136 -21.465 1.00 85.75 201 GLU A O 1
ATOM 1718 N N . PHE A 1 202 ? 13.049 -8.022 -20.526 1.00 87.44 202 PHE A N 1
ATOM 1719 C CA . PHE A 1 202 ? 12.953 -9.124 -21.485 1.00 87.44 202 PHE A CA 1
ATOM 1720 C C . PHE A 1 202 ? 12.716 -8.633 -22.917 1.00 87.44 202 PHE A C 1
ATOM 1722 O O . PHE A 1 202 ? 13.332 -9.160 -23.841 1.00 87.44 202 PHE A O 1
ATOM 1729 N N . PHE A 1 203 ? 11.874 -7.616 -23.128 1.00 87.69 203 PHE A N 1
ATOM 1730 C CA . PHE A 1 203 ? 11.690 -7.036 -24.463 1.00 87.69 203 PHE A CA 1
ATOM 1731 C C . PHE A 1 203 ? 12.982 -6.425 -25.011 1.00 87.69 203 PHE A C 1
ATOM 1733 O O . PHE A 1 203 ? 13.329 -6.670 -26.167 1.00 87.69 203 PHE A O 1
ATOM 1740 N N . LEU A 1 204 ? 13.717 -5.685 -24.179 1.00 86.75 204 LEU A N 1
ATOM 1741 C CA . LEU A 1 204 ? 15.003 -5.103 -24.563 1.00 86.75 204 LEU A CA 1
ATOM 1742 C C . LEU A 1 204 ? 16.045 -6.184 -24.874 1.00 86.75 204 LEU A C 1
ATOM 1744 O O . LEU A 1 204 ? 16.752 -6.087 -25.875 1.00 86.75 204 LEU A O 1
ATOM 1748 N N . PHE A 1 205 ? 16.101 -7.237 -24.059 1.00 85.81 205 PHE A N 1
ATOM 1749 C CA . PHE A 1 205 ? 17.009 -8.362 -24.258 1.00 85.81 205 PHE A CA 1
ATOM 1750 C C . PHE A 1 205 ? 16.716 -9.131 -25.552 1.00 85.81 205 PHE A C 1
ATOM 1752 O O . PHE A 1 205 ? 17.633 -9.427 -26.316 1.00 85.81 205 PHE A O 1
ATOM 1759 N N . LEU A 1 206 ? 15.444 -9.415 -25.844 1.00 87.75 206 LEU A N 1
ATOM 1760 C CA . LEU A 1 206 ? 15.056 -10.097 -27.081 1.00 87.75 206 LEU A CA 1
ATOM 1761 C C . LEU A 1 206 ? 15.422 -9.284 -28.325 1.00 87.75 206 LEU A C 1
ATOM 1763 O O . LEU A 1 206 ? 15.841 -9.855 -29.328 1.00 87.75 206 LEU A O 1
ATOM 1767 N N . ASP A 1 207 ? 15.282 -7.961 -28.279 1.00 85.38 207 ASP A N 1
ATOM 1768 C CA . ASP A 1 207 ? 15.695 -7.109 -29.395 1.00 85.38 207 ASP A CA 1
ATOM 1769 C C . ASP A 1 207 ? 17.214 -6.997 -29.528 1.00 85.38 207 ASP A C 1
ATOM 1771 O O . ASP A 1 207 ? 17.733 -6.938 -30.646 1.00 85.38 207 ASP A O 1
ATOM 1775 N N . TYR A 1 208 ? 17.936 -7.032 -28.410 1.00 84.00 208 TYR A N 1
ATOM 1776 C CA . TYR A 1 208 ? 19.390 -7.127 -28.422 1.00 84.00 208 TYR A CA 1
ATOM 1777 C C . TYR A 1 208 ? 19.863 -8.428 -29.091 1.00 84.00 208 TYR A C 1
ATOM 1779 O O . TYR A 1 208 ? 20.694 -8.375 -29.995 1.00 84.00 208 TYR A O 1
ATOM 1787 N N . LEU A 1 209 ? 19.273 -9.579 -28.743 1.00 85.06 209 LEU A N 1
ATOM 1788 C CA . LEU A 1 209 ? 19.601 -10.866 -29.373 1.00 85.06 209 LEU A CA 1
ATOM 1789 C C . LEU A 1 209 ? 19.341 -10.867 -30.884 1.00 85.06 209 LEU A C 1
ATOM 1791 O O . LEU A 1 209 ? 20.201 -11.296 -31.646 1.00 85.06 209 LEU A O 1
ATOM 1795 N N . LYS A 1 210 ? 18.210 -10.306 -31.337 1.00 84.62 210 LYS A N 1
ATOM 1796 C CA . LYS A 1 210 ? 17.919 -10.161 -32.778 1.00 84.62 210 LYS A CA 1
ATOM 1797 C C . LYS A 1 210 ? 18.960 -9.324 -33.519 1.00 84.62 210 LYS A C 1
ATOM 1799 O O . LYS A 1 210 ? 19.123 -9.487 -34.722 1.00 84.62 210 LYS A O 1
ATOM 1804 N N . THR A 1 211 ? 19.619 -8.400 -32.822 1.00 77.75 211 THR A N 1
ATOM 1805 C CA . THR A 1 211 ? 20.670 -7.562 -33.407 1.00 77.75 211 THR A CA 1
ATOM 1806 C C . THR A 1 211 ? 21.983 -8.337 -33.553 1.00 77.75 211 THR A C 1
ATOM 1808 O O . THR A 1 211 ? 22.721 -8.087 -34.499 1.00 77.75 211 THR A O 1
ATOM 1811 N N . ILE A 1 212 ? 22.258 -9.297 -32.661 1.00 78.25 212 ILE A N 1
ATOM 1812 C CA . ILE A 1 212 ? 23.433 -10.184 -32.742 1.00 78.25 212 ILE A CA 1
ATOM 1813 C C . ILE A 1 212 ? 23.247 -11.262 -33.821 1.00 78.25 212 ILE A C 1
ATOM 1815 O O . ILE A 1 212 ? 24.191 -11.565 -34.543 1.00 78.25 212 ILE A O 1
ATOM 1819 N N . ASP A 1 213 ? 22.034 -11.799 -33.972 1.00 66.00 213 ASP A N 1
ATOM 1820 C CA . ASP A 1 213 ? 21.686 -12.835 -34.963 1.00 66.00 213 ASP A CA 1
ATOM 1821 C C . ASP A 1 213 ? 21.605 -12.325 -36.418 1.00 66.00 213 ASP A C 1
ATOM 1823 O O . ASP A 1 213 ? 21.197 -13.063 -37.314 1.00 66.00 213 ASP A O 1
ATOM 1827 N N . LEU A 1 214 ? 21.981 -11.069 -36.686 1.00 57.50 214 LEU A N 1
ATOM 1828 C CA . LEU A 1 214 ? 22.164 -10.544 -38.040 1.00 57.50 214 LEU A CA 1
ATOM 1829 C C . LEU A 1 214 ? 23.638 -10.725 -38.447 1.00 57.50 214 LEU A C 1
ATOM 1831 O O . LEU A 1 214 ? 24.463 -9.868 -38.124 1.00 57.50 214 LEU A O 1
ATOM 1835 N N . PRO A 1 215 ? 24.007 -11.804 -39.167 1.00 50.62 215 PRO A N 1
ATOM 1836 C CA . PRO A 1 215 ? 25.365 -11.957 -39.656 1.00 50.62 215 PRO A CA 1
ATOM 1837 C C . PRO A 1 215 ? 25.592 -10.940 -40.775 1.00 50.62 215 PRO A C 1
ATOM 1839 O O . PRO A 1 215 ? 24.835 -10.940 -41.742 1.00 50.62 215 PRO A O 1
ATOM 1842 N N . GLU A 1 216 ? 26.588 -10.066 -40.602 1.00 52.00 216 GLU A N 1
ATOM 1843 C CA . GLU A 1 216 ? 27.560 -9.524 -41.579 1.00 52.00 216 GLU A CA 1
ATOM 1844 C C . GLU A 1 216 ? 27.154 -9.353 -43.068 1.00 52.00 216 GLU A C 1
ATOM 1846 O O . GLU A 1 216 ? 28.001 -9.334 -43.951 1.00 52.00 216 GLU A O 1
ATOM 1851 N N . LYS A 1 217 ? 25.870 -9.194 -43.401 1.00 47.19 217 LYS A N 1
ATOM 1852 C CA . LYS A 1 217 ? 25.376 -9.138 -44.790 1.00 47.19 217 LYS A CA 1
ATOM 1853 C C . LYS A 1 217 ? 25.320 -7.730 -45.382 1.00 47.19 217 LYS A C 1
ATOM 1855 O O . LYS A 1 217 ? 24.712 -7.534 -46.430 1.00 47.19 217 LYS A O 1
ATOM 1860 N N . THR A 1 218 ? 25.968 -6.758 -44.742 1.00 49.47 218 THR A N 1
ATOM 1861 C CA . THR A 1 218 ? 25.910 -5.344 -45.151 1.00 49.47 218 THR A CA 1
ATOM 1862 C C . THR A 1 218 ? 27.289 -4.681 -45.216 1.00 49.47 218 THR A C 1
ATOM 1864 O O . THR A 1 218 ? 27.413 -3.500 -44.901 1.00 49.47 218 THR A O 1
ATOM 1867 N N . GLN A 1 219 ? 28.335 -5.421 -45.600 1.00 44.53 219 GLN A N 1
ATOM 1868 C CA . GLN A 1 219 ? 29.601 -4.811 -46.043 1.00 44.53 219 GLN A CA 1
ATOM 1869 C C . GLN A 1 219 ? 29.823 -4.851 -47.560 1.00 44.53 219 GLN A C 1
ATOM 1871 O O . GLN A 1 219 ? 30.692 -4.135 -48.047 1.00 44.53 219 GLN A O 1
ATOM 1876 N N . ASP A 1 220 ? 28.983 -5.548 -48.322 1.00 47.47 220 ASP A N 1
ATOM 1877 C CA . ASP A 1 220 ? 28.977 -5.413 -49.776 1.00 47.47 220 ASP A CA 1
ATOM 1878 C C . ASP A 1 220 ? 27.944 -4.365 -50.203 1.00 47.47 220 ASP A C 1
ATOM 1880 O O . ASP A 1 220 ? 26.808 -4.368 -49.733 1.00 47.47 220 ASP A O 1
ATOM 1884 N N . ILE A 1 221 ? 28.334 -3.509 -51.151 1.00 49.81 221 ILE A N 1
ATOM 1885 C CA . ILE A 1 221 ? 27.604 -2.367 -51.740 1.00 49.81 221 ILE A CA 1
ATOM 1886 C C . ILE A 1 221 ? 27.971 -1.007 -51.111 1.00 49.81 221 ILE A C 1
ATOM 1888 O O . ILE A 1 221 ? 27.157 -0.324 -50.487 1.00 49.81 221 ILE A O 1
ATOM 1892 N N . LYS A 1 222 ? 29.204 -0.560 -51.380 1.00 37.22 222 LYS A N 1
ATOM 1893 C CA . LYS A 1 222 ? 29.485 0.520 -52.357 1.00 37.22 222 LYS A CA 1
ATOM 1894 C C . LYS A 1 222 ? 30.998 0.732 -52.480 1.00 37.22 222 LYS A C 1
ATOM 1896 O O . LYS A 1 222 ? 31.590 1.491 -51.716 1.00 37.22 222 LYS A O 1
ATOM 1901 N N . THR A 1 223 ? 31.592 0.025 -53.439 1.00 41.12 223 THR A N 1
ATOM 1902 C CA . THR A 1 223 ? 32.776 0.490 -54.177 1.00 41.12 223 THR A CA 1
ATOM 1903 C C . THR A 1 223 ? 32.317 1.438 -55.279 1.00 41.12 223 THR A C 1
ATOM 1905 O O . THR A 1 223 ? 31.182 1.233 -55.774 1.00 41.12 223 THR A O 1
#

pLDDT: mean 84.02, std 15.9, range [32.97, 96.75]

Secondary structure (DSSP, 8-state):
-HHHHHHHHTS---S-GGGHHHIIIIIIGGGSHHHHHHHHHHHHHHHHHHHHHHHHHHHH--HHHHHHHHHHHHHHHHHHHHHHHHHHHHHHHHHHHHHS----GGGS-HHHHHHHHHHHHHHHHHHHHHHHHHHHHHHHHHS--TTGGGT-THHHHHHHH-GGGHHHHHHHHHHTHHHHHHHHHHHHHHHHHHHHHHHHHHHHHHHHHHHHTS-STTS-S--